Protein AF-A0A9P6M0E2-F1 (afdb_monomer_lite)

Se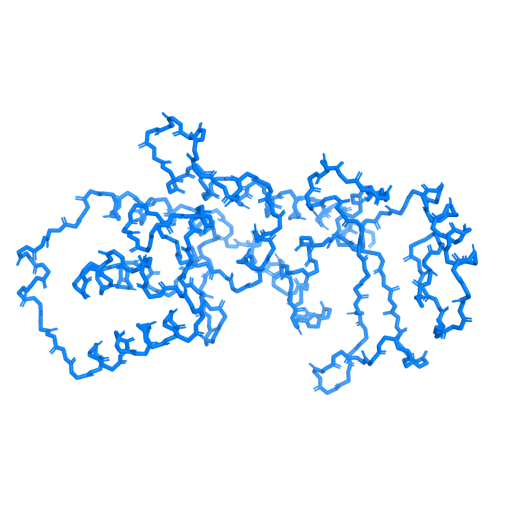condary structure (DSSP, 8-state):
---EETTEE-S-----HHHHHHHHHHHHHT-PBPTTT--B-B--SSS---GGGBEEEEE--EETTEEPPTT-TT--EEEEEHHHHHHHTT--HHHHHHHHHHHHHTHHHHHHHHHHHHHHHHH---HHHHHHS---HHHHHHHHHHHHHHHHTT-GGGB---HHHHHHHHHHHTTB-TTT--B--GGGEEEEESSTTS-B-TTTEEEEEHHHHHHHHT-GGGS--TT--SS-HHHHHHHHHHHHHHHHHHHHHHHTT-

Radius of gyration: 20.63 Å; chains: 1; bounding box: 53×38×56 Å

Sequence (258 aa):
MTVAAQGFCVGPAGYNARDALYLCNIAEKASPASFWSGTQLIITAAGNICPTRKFTTDRIVFRDGKALPYGAEEQILVASSEFENCFFLDRNIDQRIQYLNKLEEEWDDGVQWADEVMEELRDGFDFEREKKKAWTNEWEKQWKAFVANKEFNGKKGRICWRKYEWRFFKEICQGRSLVTGQVLHGNHGNIDRVFNNDGYALNNCIMIEQGLNFAKRDMSEFKTSIGFQGPCKLQFGVERLREAVKDLLDHSRSLRLW

Organism: Mortierella alpina (NCBI:txid64518)

pLDDT: mean 82.78, std 15.27, range [34.12, 97.69]

Foldseek 3Di:
DFADQQFWTAADDDDDPVRVVVSLVNNQVNQHAAPLQRHRAHRDPDDDDFQQRHKDKAWQDDDPLFGDPPHDRPTIIGIHGPLLCLLCDSGHPVRSVVVLVVLVVCQVVLQVLLVVLLVCLVPVDDPVVLVPPDCDPVLVVVLVVVLVVCVVVVNNVQAPDDSSNVVVNCVSCVCAWSQRNHRQPDPQWDWDFLAPPHGSGSLGITTHGSSLVSSSVVGPVRDDCPPPPDPGSNVVSSVVSNVSSVSSSVSSVVVVVD

Structure (mmCIF, N/CA/C/O backbone):
data_AF-A0A9P6M0E2-F1
#
_entry.id   AF-A0A9P6M0E2-F1
#
loop_
_atom_site.group_PDB
_atom_site.id
_atom_site.type_symbol
_atom_site.label_atom_id
_atom_site.label_alt_id
_atom_site.label_comp_id
_atom_site.label_asym_id
_atom_site.label_entity_id
_atom_site.label_seq_id
_atom_site.pdbx_PDB_ins_code
_atom_site.Cartn_x
_atom_site.Cartn_y
_atom_site.Cartn_z
_atom_site.occupancy
_atom_site.B_iso_or_equiv
_atom_site.auth_seq_id
_atom_site.auth_comp_id
_atom_site.auth_asym_id
_atom_site.auth_atom_id
_atom_site.pdbx_PDB_model_num
ATOM 1 N N . MET A 1 1 ? 26.542 5.233 -13.433 1.00 38.62 1 MET A N 1
ATOM 2 C CA . MET A 1 1 ? 25.140 5.170 -13.866 1.00 38.62 1 MET A CA 1
ATOM 3 C C . MET A 1 1 ? 25.041 4.011 -14.826 1.00 38.62 1 MET A C 1
ATOM 5 O O . MET A 1 1 ? 25.790 3.993 -15.792 1.00 38.62 1 MET A O 1
ATOM 9 N N . THR A 1 2 ? 24.232 3.017 -14.497 1.00 39.88 2 THR A N 1
ATOM 10 C CA . THR A 1 2 ? 23.976 1.883 -15.373 1.00 39.88 2 THR A CA 1
ATOM 11 C C . THR A 1 2 ? 23.014 2.351 -16.448 1.00 39.88 2 THR A C 1
ATOM 13 O O . THR A 1 2 ? 21.925 2.816 -16.116 1.00 39.88 2 THR A O 1
ATOM 16 N N . VAL A 1 3 ? 23.434 2.338 -17.709 1.00 41.44 3 VAL A N 1
ATOM 17 C CA . VAL A 1 3 ? 22.595 2.857 -18.789 1.00 41.44 3 VAL A CA 1
ATOM 18 C C . VAL A 1 3 ? 21.916 1.693 -19.471 1.00 41.44 3 VAL A C 1
ATOM 20 O O . VAL A 1 3 ? 22.568 0.805 -20.010 1.00 41.44 3 VAL A O 1
ATOM 23 N N . ALA A 1 4 ? 20.590 1.741 -19.447 1.00 48.22 4 ALA A N 1
ATOM 24 C CA . ALA A 1 4 ? 19.753 0.895 -20.266 1.00 48.22 4 ALA A CA 1
ATOM 25 C C . ALA A 1 4 ? 19.611 1.526 -21.656 1.00 48.22 4 ALA A C 1
ATOM 27 O O . ALA A 1 4 ? 19.028 2.599 -21.801 1.00 48.22 4 ALA A O 1
ATOM 28 N N . ALA A 1 5 ? 20.115 0.848 -22.679 1.00 42.47 5 ALA A N 1
ATOM 29 C CA . ALA A 1 5 ? 19.612 1.014 -24.035 1.00 42.47 5 ALA A CA 1
ATOM 30 C C . ALA A 1 5 ? 18.714 -0.199 -24.313 1.00 42.47 5 ALA A C 1
ATOM 32 O O . ALA A 1 5 ? 19.118 -1.327 -24.052 1.00 42.47 5 ALA A O 1
ATOM 33 N N . GLN A 1 6 ? 17.489 0.030 -24.797 1.00 48.06 6 GLN A N 1
ATOM 34 C CA . GLN A 1 6 ? 16.545 -1.035 -25.185 1.00 48.06 6 GLN A CA 1
ATOM 35 C C . GLN A 1 6 ? 16.092 -1.985 -24.050 1.00 48.06 6 GLN A C 1
ATOM 37 O O . GLN A 1 6 ? 15.801 -3.150 -24.292 1.00 48.06 6 GLN A O 1
ATOM 42 N N . GLY A 1 7 ? 16.000 -1.501 -22.806 1.00 45.22 7 GLY A N 1
ATOM 43 C CA . GLY A 1 7 ? 15.376 -2.260 -21.706 1.00 45.22 7 GLY A CA 1
ATOM 44 C C . GLY A 1 7 ? 16.286 -3.233 -20.945 1.00 45.22 7 GLY A C 1
ATOM 45 O O . GLY A 1 7 ? 15.847 -3.785 -19.938 1.00 45.22 7 GLY A O 1
ATOM 46 N N . PHE A 1 8 ? 17.555 -3.374 -21.339 1.00 49.47 8 PHE A N 1
ATOM 47 C CA . PHE A 1 8 ? 18.551 -4.174 -20.619 1.00 49.47 8 PHE A CA 1
ATOM 48 C C . PHE A 1 8 ? 19.724 -3.309 -20.171 1.00 49.47 8 PHE A C 1
ATOM 50 O O . PHE A 1 8 ? 20.189 -2.436 -20.906 1.00 49.47 8 PHE A O 1
ATOM 57 N N . CYS A 1 9 ? 20.218 -3.556 -18.961 1.00 50.44 9 CYS A N 1
ATOM 58 C CA . CYS A 1 9 ? 21.470 -2.975 -18.494 1.00 50.44 9 CYS A CA 1
ATOM 59 C C . CYS A 1 9 ? 22.582 -4.032 -18.516 1.00 50.44 9 CYS A C 1
ATOM 61 O O . CYS A 1 9 ? 22.355 -5.174 -18.108 1.00 50.44 9 CYS A O 1
ATOM 63 N N . VAL A 1 10 ? 23.802 -3.606 -18.851 1.00 37.31 10 VAL A N 1
ATOM 64 C CA . VAL A 1 10 ? 25.027 -4.363 -18.566 1.00 37.31 10 VAL A CA 1
ATOM 65 C C . VAL A 1 10 ? 26.127 -3.393 -18.100 1.00 37.31 10 VAL A C 1
ATOM 67 O O . VAL A 1 10 ? 26.470 -2.465 -18.829 1.00 37.31 10 VAL A O 1
ATOM 70 N N . GLY A 1 11 ? 26.689 -3.613 -16.903 1.00 38.84 11 GLY A N 1
ATOM 71 C CA . GLY A 1 11 ? 28.034 -3.146 -16.502 1.00 38.84 11 GLY A CA 1
ATOM 72 C C . GLY A 1 11 ? 28.186 -1.823 -15.703 1.00 38.84 11 GLY A C 1
ATOM 73 O O . GLY A 1 11 ? 27.352 -0.925 -15.812 1.00 38.84 11 GLY A O 1
ATOM 74 N N . PRO A 1 12 ? 29.253 -1.686 -14.873 1.00 42.41 12 PRO A N 1
ATOM 75 C CA . PRO A 1 12 ? 29.380 -0.685 -13.801 1.00 42.41 12 PRO A CA 1
ATOM 76 C C . PRO A 1 12 ? 29.747 0.750 -14.238 1.00 42.41 12 PRO A C 1
ATOM 78 O O . PRO A 1 12 ? 30.152 1.037 -15.359 1.00 42.41 12 PRO A O 1
ATOM 81 N N . ALA A 1 13 ? 29.594 1.677 -13.283 1.00 46.47 13 ALA A N 1
ATOM 82 C CA . ALA A 1 13 ? 29.631 3.131 -13.431 1.00 46.47 13 ALA A CA 1
ATOM 83 C C . ALA A 1 13 ? 31.042 3.739 -13.617 1.00 46.47 13 ALA A C 1
ATOM 85 O O . ALA A 1 13 ? 31.737 3.978 -12.634 1.00 46.47 13 ALA A O 1
ATOM 86 N N . GLY A 1 14 ? 31.400 4.098 -14.855 1.00 52.66 14 GLY A N 1
ATOM 87 C CA . GLY A 1 14 ? 32.582 4.927 -15.167 1.00 52.66 14 GLY A CA 1
ATOM 88 C C . GLY A 1 14 ? 32.301 6.185 -16.005 1.00 52.66 14 GLY A C 1
ATOM 89 O O . GLY A 1 14 ? 33.229 6.893 -16.379 1.00 52.66 14 GLY A O 1
ATOM 90 N N . TYR A 1 15 ? 31.038 6.467 -16.333 1.00 57.28 15 TYR A N 1
ATOM 91 C CA . TYR A 1 15 ? 30.678 7.527 -17.279 1.00 57.28 15 TYR A CA 1
ATOM 92 C C . TYR A 1 15 ? 30.806 8.932 -16.680 1.00 57.28 15 TYR A C 1
ATOM 94 O O . TYR A 1 15 ? 30.301 9.203 -15.587 1.00 57.28 15 TYR A O 1
ATOM 102 N N . ASN A 1 16 ? 31.431 9.845 -17.428 1.00 62.22 16 ASN A N 1
ATOM 103 C CA . ASN A 1 16 ? 31.408 11.274 -17.113 1.00 62.22 16 ASN A CA 1
ATOM 104 C C . ASN A 1 16 ? 30.011 11.874 -17.412 1.00 62.22 16 ASN A C 1
ATOM 106 O O . ASN A 1 16 ? 29.156 11.236 -18.027 1.00 62.22 16 ASN A O 1
ATOM 110 N N . ALA A 1 17 ? 29.763 13.117 -16.982 1.00 57.50 17 ALA A N 1
ATOM 111 C CA . ALA A 1 17 ? 28.450 13.764 -17.115 1.00 57.50 17 ALA A CA 1
ATOM 112 C C . ALA A 1 17 ? 27.939 13.862 -18.568 1.00 57.50 17 ALA A C 1
ATOM 114 O O . ALA A 1 17 ? 26.732 13.791 -18.803 1.00 57.50 17 ALA A O 1
ATOM 115 N N . ARG A 1 18 ? 28.843 13.997 -19.547 1.00 66.38 18 ARG A N 1
ATOM 116 C CA . ARG A 1 18 ? 28.490 14.056 -20.971 1.00 66.38 18 ARG A CA 1
ATOM 117 C C . ARG A 1 18 ? 28.037 12.693 -21.484 1.00 66.38 18 ARG A C 1
ATOM 119 O O . ARG A 1 18 ? 27.023 12.620 -22.173 1.00 66.38 18 ARG A O 1
ATOM 126 N N . ASP A 1 19 ? 28.756 11.638 -21.121 1.00 61.47 19 ASP A N 1
ATOM 127 C CA . ASP A 1 19 ? 28.411 10.268 -21.501 1.00 61.47 19 ASP A CA 1
ATOM 128 C C . ASP A 1 19 ? 27.084 9.849 -20.868 1.00 61.47 19 ASP A C 1
ATOM 130 O O . ASP A 1 19 ? 26.237 9.285 -21.551 1.00 61.47 19 ASP A O 1
ATOM 134 N N . ALA A 1 20 ? 26.850 10.217 -19.604 1.00 58.97 20 ALA A N 1
ATOM 135 C CA . ALA A 1 20 ? 25.564 10.012 -18.943 1.00 58.97 20 ALA A CA 1
ATOM 136 C C . ALA A 1 20 ? 24.411 10.707 -19.691 1.00 58.97 20 ALA A C 1
ATOM 138 O O . ALA A 1 20 ? 23.388 10.081 -19.948 1.00 58.97 20 ALA A O 1
ATOM 139 N N . LEU A 1 21 ? 24.585 11.969 -20.100 1.00 61.41 21 LEU A N 1
ATOM 140 C CA . LEU A 1 21 ? 23.571 12.706 -20.861 1.00 61.41 21 LEU A CA 1
ATOM 141 C C . LEU A 1 21 ? 23.313 12.089 -22.246 1.00 61.41 21 LEU A C 1
ATOM 143 O O . LEU A 1 21 ? 22.166 11.959 -22.667 1.00 61.41 21 LEU A O 1
ATOM 147 N N . TYR A 1 22 ? 24.369 11.690 -22.959 1.00 66.12 22 TYR A N 1
ATOM 148 C CA . TYR A 1 22 ? 24.257 11.021 -24.259 1.00 66.12 22 TYR A CA 1
ATOM 149 C C . TYR A 1 22 ? 23.493 9.698 -24.154 1.00 66.12 22 TYR A C 1
ATOM 151 O O . TYR A 1 22 ? 22.622 9.395 -24.967 1.00 66.12 22 TYR A O 1
ATOM 159 N N . LEU A 1 23 ? 23.793 8.936 -23.114 1.00 62.28 23 LEU A N 1
ATOM 160 C CA . LEU A 1 23 ? 23.159 7.670 -22.816 1.00 62.28 23 LEU A CA 1
ATOM 161 C C . LEU A 1 23 ? 21.691 7.832 -22.387 1.00 62.28 23 LEU A C 1
ATOM 163 O O . LEU A 1 23 ? 20.850 7.067 -22.854 1.00 62.28 23 LEU A O 1
ATOM 167 N N . CYS A 1 24 ? 21.355 8.868 -21.608 1.00 58.31 24 CYS A N 1
ATOM 168 C CA . CYS A 1 24 ? 19.963 9.258 -21.359 1.00 58.31 24 CYS A CA 1
ATOM 169 C C . CYS A 1 24 ? 19.228 9.577 -22.668 1.00 58.31 24 CYS A C 1
ATOM 171 O O . CYS A 1 24 ? 18.132 9.072 -22.874 1.00 58.31 24 CYS A O 1
ATOM 173 N N . ASN A 1 25 ? 19.850 10.319 -23.593 1.00 64.12 25 ASN A N 1
ATOM 174 C CA . ASN A 1 25 ? 19.250 10.608 -24.902 1.00 64.12 25 ASN A CA 1
ATOM 175 C C . ASN A 1 25 ? 19.027 9.340 -25.750 1.00 64.12 25 ASN A C 1
ATOM 177 O O . ASN A 1 25 ? 18.064 9.273 -26.512 1.00 64.12 25 ASN A O 1
ATOM 181 N N . ILE A 1 26 ? 19.914 8.339 -25.666 1.00 67.19 26 ILE A N 1
ATOM 182 C CA . ILE A 1 26 ? 19.709 7.039 -26.330 1.00 67.19 26 ILE A CA 1
ATOM 183 C C . ILE A 1 26 ? 18.549 6.293 -25.677 1.00 67.19 26 ILE A C 1
ATOM 185 O O . ILE A 1 26 ? 17.682 5.790 -26.389 1.00 67.19 26 ILE A O 1
ATOM 189 N N . ALA A 1 27 ? 18.520 6.234 -24.345 1.00 61.44 27 ALA A N 1
ATOM 190 C CA . ALA A 1 27 ? 17.452 5.582 -23.601 1.00 61.44 27 ALA A CA 1
ATOM 191 C C . ALA A 1 27 ? 16.090 6.219 -23.922 1.00 61.44 27 ALA A C 1
ATOM 193 O O . ALA A 1 27 ? 15.147 5.495 -24.228 1.00 61.44 27 ALA A O 1
ATOM 194 N N . GLU A 1 28 ? 16.005 7.556 -23.942 1.00 61.41 28 GLU A N 1
ATOM 195 C CA . GLU A 1 28 ? 14.797 8.317 -24.301 1.00 61.41 28 GLU A CA 1
ATOM 196 C C . GLU A 1 28 ? 14.277 7.935 -25.689 1.00 61.41 28 GLU A C 1
ATOM 198 O O . GLU A 1 28 ? 13.079 7.734 -25.876 1.00 61.41 28 GLU A O 1
ATOM 203 N N . LYS A 1 29 ? 15.178 7.761 -26.659 1.00 67.06 29 LYS A N 1
ATOM 204 C CA . LYS A 1 29 ? 14.823 7.316 -28.014 1.00 67.06 29 LYS A CA 1
ATOM 205 C C . LYS A 1 29 ? 14.471 5.830 -28.088 1.00 67.06 29 LYS A C 1
ATOM 207 O O . LYS A 1 29 ? 13.750 5.429 -28.997 1.00 67.06 29 LYS A O 1
ATOM 212 N N . ALA A 1 30 ? 14.975 5.015 -27.163 1.00 66.06 30 ALA A N 1
ATOM 213 C CA . ALA A 1 30 ? 14.799 3.566 -27.166 1.00 66.06 30 ALA A CA 1
ATOM 214 C C . ALA A 1 30 ? 13.401 3.111 -26.722 1.00 66.06 30 ALA A C 1
ATOM 216 O O . ALA A 1 30 ? 13.130 1.918 -26.807 1.00 66.06 30 ALA A O 1
ATOM 217 N N . SER A 1 31 ? 12.534 4.030 -26.269 1.00 73.25 31 SER A N 1
ATOM 218 C CA . SER A 1 31 ? 11.155 3.742 -25.850 1.00 73.25 31 SER A CA 1
ATOM 219 C C . SER A 1 31 ? 11.068 2.482 -24.968 1.00 73.25 31 SER A C 1
ATOM 221 O O . SER A 1 31 ? 10.408 1.514 -25.338 1.00 73.25 31 SER A O 1
ATOM 223 N N . PRO A 1 32 ? 11.696 2.453 -23.778 1.00 77.00 32 PRO A N 1
ATOM 224 C CA . PRO A 1 32 ? 11.684 1.259 -22.936 1.00 77.00 32 PRO A CA 1
ATOM 225 C C . PRO A 1 32 ? 10.284 0.951 -22.398 1.00 77.00 32 PRO A C 1
ATOM 227 O O . PRO A 1 32 ? 9.569 1.856 -21.983 1.00 77.00 32 PRO A O 1
ATOM 230 N N . ALA A 1 33 ? 9.919 -0.324 -22.339 1.00 82.31 33 ALA A N 1
ATOM 231 C CA . ALA A 1 33 ? 8.719 -0.792 -21.654 1.00 82.31 33 ALA A CA 1
ATOM 232 C C . ALA A 1 33 ? 9.061 -1.287 -20.241 1.00 82.31 33 ALA A C 1
ATOM 234 O O . ALA A 1 33 ? 10.182 -1.738 -19.993 1.00 82.31 33 ALA A O 1
ATOM 235 N N . SER A 1 34 ? 8.107 -1.207 -19.314 1.00 85.44 34 SER A N 1
ATOM 236 C CA . SER A 1 34 ? 8.248 -1.854 -18.014 1.00 85.44 34 SER A CA 1
ATOM 237 C C . SER A 1 34 ? 8.324 -3.362 -18.200 1.00 85.44 34 SER A C 1
ATOM 239 O O . SER A 1 34 ? 7.497 -3.944 -18.894 1.00 85.44 34 SER A O 1
ATOM 241 N N . PHE A 1 35 ? 9.271 -4.006 -17.530 1.00 83.69 35 PHE A N 1
ATOM 242 C CA . PHE A 1 35 ? 9.383 -5.457 -17.501 1.00 83.69 35 PHE A CA 1
ATOM 243 C C . PHE A 1 35 ? 8.126 -6.143 -16.944 1.00 83.69 35 PHE A C 1
ATOM 245 O O . PHE A 1 35 ? 7.776 -7.228 -17.395 1.00 83.69 35 PHE A O 1
ATOM 252 N N . TRP A 1 36 ? 7.437 -5.520 -15.981 1.00 84.88 36 TRP A N 1
ATOM 253 C CA . TRP A 1 36 ? 6.324 -6.152 -15.261 1.00 84.88 36 TRP A CA 1
ATOM 254 C C . TRP A 1 36 ? 4.966 -5.986 -15.940 1.00 84.88 36 TRP A C 1
ATOM 256 O O . TRP A 1 36 ? 4.099 -6.843 -15.779 1.00 84.88 36 TRP A O 1
ATOM 266 N N . SER A 1 37 ? 4.777 -4.901 -16.689 1.00 85.38 37 SER A N 1
ATOM 267 C CA . SER A 1 37 ? 3.506 -4.590 -17.356 1.00 85.38 37 SER A CA 1
ATOM 268 C C . SER A 1 37 ? 3.623 -4.441 -18.870 1.00 85.38 37 SER A C 1
ATOM 270 O O . SER A 1 37 ? 2.619 -4.380 -19.566 1.00 85.38 37 SER A O 1
ATOM 272 N N . GLY A 1 38 ? 4.826 -4.320 -19.428 1.00 80.38 38 GLY A N 1
ATOM 273 C CA . GLY A 1 38 ? 4.999 -3.990 -20.844 1.00 80.38 38 GLY A CA 1
ATOM 274 C C . GLY A 1 38 ? 4.565 -2.557 -21.170 1.00 80.38 38 GLY A C 1
ATOM 275 O O . GLY A 1 38 ? 4.634 -2.137 -22.323 1.00 80.38 38 GLY A O 1
ATOM 276 N N . THR A 1 39 ? 4.151 -1.779 -20.163 1.00 83.19 39 THR A N 1
ATOM 277 C CA . THR A 1 39 ? 3.734 -0.390 -20.329 1.00 83.19 39 THR A CA 1
ATOM 278 C C . THR A 1 39 ? 4.916 0.438 -20.796 1.00 83.19 39 THR A C 1
ATOM 280 O O . THR A 1 39 ? 5.981 0.414 -20.177 1.00 83.19 39 THR A O 1
ATOM 283 N N . GLN A 1 40 ? 4.716 1.215 -21.858 1.00 83.19 40 GLN A N 1
ATOM 284 C CA . GLN A 1 40 ? 5.704 2.168 -22.343 1.00 83.19 40 GLN A CA 1
ATOM 285 C C . GLN A 1 40 ? 6.106 3.137 -21.219 1.00 83.19 40 GLN A C 1
ATOM 287 O O . GLN A 1 40 ? 5.287 3.922 -20.732 1.00 83.19 40 GLN A O 1
ATOM 292 N N . LEU A 1 41 ? 7.373 3.089 -20.809 1.00 79.50 41 LEU A N 1
ATOM 293 C CA . LEU A 1 41 ? 7.931 3.989 -19.808 1.00 79.50 41 LEU A CA 1
ATOM 294 C C . LEU A 1 41 ? 8.260 5.324 -20.454 1.00 79.50 41 LEU A C 1
ATOM 296 O O . LEU A 1 41 ? 8.701 5.402 -21.605 1.00 79.50 41 LEU A O 1
ATOM 300 N N . ILE A 1 42 ? 8.066 6.377 -19.672 1.00 73.50 42 ILE A N 1
ATOM 301 C CA . ILE A 1 42 ? 8.363 7.738 -20.075 1.00 73.50 42 ILE A CA 1
ATOM 302 C C . ILE A 1 42 ? 9.671 8.139 -19.391 1.00 73.50 42 ILE A C 1
ATOM 304 O O . ILE A 1 42 ? 9.754 8.231 -18.162 1.00 73.50 42 ILE A O 1
ATOM 308 N N . ILE A 1 43 ? 10.706 8.371 -20.198 1.00 67.06 43 ILE A N 1
ATOM 309 C CA . ILE A 1 43 ? 11.968 8.941 -19.733 1.00 67.06 43 ILE A CA 1
ATOM 310 C C . ILE A 1 43 ? 11.874 10.451 -19.925 1.00 67.06 43 ILE A C 1
ATOM 312 O O . ILE A 1 43 ? 11.663 10.926 -21.036 1.00 67.06 43 ILE A O 1
ATOM 316 N N . THR A 1 44 ? 12.001 11.212 -18.842 1.00 57.25 44 THR A N 1
ATOM 317 C CA . THR A 1 44 ? 12.069 12.675 -18.925 1.00 57.25 44 THR A CA 1
ATOM 318 C C . THR A 1 44 ? 13.069 13.243 -17.945 1.00 57.25 44 THR A C 1
ATOM 320 O O . THR A 1 44 ? 13.134 12.803 -16.795 1.00 57.25 44 THR A O 1
ATOM 323 N N . ALA A 1 45 ? 13.752 14.300 -18.379 1.00 50.41 45 ALA A N 1
ATOM 324 C CA . ALA A 1 45 ? 14.718 15.045 -17.585 1.00 50.41 45 ALA A CA 1
ATOM 325 C C . ALA A 1 45 ? 14.117 15.817 -16.386 1.00 50.41 45 ALA A C 1
ATOM 327 O O . ALA A 1 45 ? 14.834 16.022 -15.411 1.00 50.41 45 ALA A O 1
ATOM 328 N N . ALA A 1 46 ? 12.838 16.226 -16.397 1.00 38.94 46 ALA A N 1
ATOM 329 C CA . ALA A 1 46 ? 12.138 16.795 -15.233 1.00 38.94 46 ALA A CA 1
ATOM 330 C C . ALA A 1 46 ? 10.643 17.064 -15.512 1.00 38.94 46 ALA A C 1
ATOM 332 O O . ALA A 1 46 ? 10.306 17.596 -16.563 1.00 38.94 46 ALA A O 1
ATOM 333 N N . GLY A 1 47 ? 9.788 16.837 -14.503 1.00 49.91 47 GLY A N 1
ATOM 334 C CA . GLY A 1 47 ? 8.538 17.588 -14.292 1.00 49.91 47 GLY A CA 1
ATOM 335 C C . GLY A 1 47 ? 7.237 17.015 -14.881 1.00 49.91 47 GLY A C 1
ATOM 336 O O . GLY A 1 47 ? 7.057 16.964 -16.087 1.00 49.91 47 GLY A O 1
ATOM 337 N N . ASN A 1 48 ? 6.280 16.713 -13.990 1.00 48.78 48 ASN A N 1
ATOM 338 C CA . ASN A 1 48 ? 4.844 16.476 -14.246 1.00 48.78 48 ASN A CA 1
ATOM 339 C C . ASN A 1 48 ? 4.413 15.215 -15.020 1.00 48.78 48 ASN A C 1
ATOM 341 O O . ASN A 1 48 ? 3.420 15.251 -15.742 1.00 48.78 48 ASN A O 1
ATOM 345 N N . ILE A 1 49 ? 5.070 14.073 -14.811 1.00 56.34 49 ILE A N 1
ATOM 346 C CA . ILE A 1 49 ? 4.574 12.783 -15.323 1.00 56.34 49 ILE A CA 1
ATOM 347 C C . ILE A 1 49 ? 4.124 11.873 -14.178 1.00 56.34 49 ILE A C 1
ATOM 349 O O . ILE A 1 49 ? 4.711 11.872 -13.095 1.00 56.34 49 ILE A O 1
ATOM 353 N N . CYS A 1 50 ? 3.053 11.117 -14.438 1.00 65.38 50 CYS A N 1
ATOM 354 C CA . CYS A 1 50 ? 2.495 10.101 -13.550 1.00 65.38 50 CYS A CA 1
ATOM 355 C C . CYS A 1 50 ? 3.593 9.109 -13.105 1.00 65.38 50 CYS A C 1
ATOM 357 O O . CYS A 1 50 ? 4.261 8.533 -13.968 1.00 65.38 50 CYS A O 1
ATOM 359 N N . PRO A 1 51 ? 3.815 8.875 -11.797 1.00 66.31 51 PRO A N 1
ATOM 360 C CA . PRO A 1 51 ? 4.943 8.053 -11.345 1.00 66.31 51 PRO A CA 1
ATOM 361 C C . PRO A 1 51 ? 4.853 6.582 -11.729 1.00 66.31 51 PRO A C 1
ATOM 363 O O . PRO A 1 51 ? 5.889 5.929 -11.819 1.00 66.31 51 PRO A O 1
ATOM 366 N N . THR A 1 52 ? 3.652 6.077 -12.028 1.00 66.62 52 THR A N 1
ATOM 367 C CA . THR A 1 52 ? 3.465 4.739 -12.615 1.00 66.62 52 THR A CA 1
ATOM 368 C C . THR A 1 52 ? 4.119 4.606 -13.990 1.00 66.62 52 THR A C 1
ATOM 370 O O . THR A 1 52 ? 4.311 3.501 -14.476 1.00 66.62 52 THR A O 1
ATOM 373 N N . ARG A 1 53 ? 4.517 5.720 -14.615 1.00 69.19 53 ARG A N 1
ATOM 374 C CA . ARG A 1 53 ? 5.215 5.758 -15.907 1.00 69.19 53 ARG A CA 1
ATOM 375 C C . ARG A 1 53 ? 6.655 6.255 -15.806 1.00 69.19 53 ARG A C 1
ATOM 377 O O . ARG A 1 53 ? 7.324 6.372 -16.832 1.00 69.19 53 ARG A O 1
ATOM 384 N N . LYS A 1 54 ? 7.144 6.557 -14.595 1.00 76.06 54 LYS A N 1
ATOM 385 C CA . LYS A 1 54 ? 8.522 7.010 -14.371 1.00 76.06 54 LYS A CA 1
ATOM 386 C C . LYS A 1 54 ? 9.487 5.843 -14.562 1.00 76.06 54 LYS A C 1
ATOM 388 O O . LYS A 1 54 ? 9.322 4.802 -13.935 1.00 76.06 54 LYS A O 1
ATOM 393 N N . PHE A 1 55 ? 10.512 6.054 -15.381 1.00 76.19 55 PHE A N 1
ATOM 394 C CA . PHE A 1 55 ? 11.556 5.068 -15.644 1.00 76.19 55 PHE A CA 1
ATOM 395 C C . PHE A 1 55 ? 12.473 4.835 -14.428 1.00 76.19 55 PHE A C 1
ATOM 397 O O . PHE A 1 55 ? 13.049 5.784 -13.887 1.00 76.19 55 PHE A O 1
ATOM 404 N N . THR A 1 56 ? 12.640 3.570 -14.035 1.00 79.38 56 THR A N 1
ATOM 405 C CA . THR A 1 56 ? 13.603 3.104 -13.025 1.00 79.38 56 THR A CA 1
ATOM 406 C C . THR A 1 56 ? 14.232 1.773 -13.449 1.00 79.38 56 THR A C 1
ATOM 408 O O . THR A 1 56 ? 13.825 1.169 -14.446 1.00 79.38 56 THR A O 1
ATOM 411 N N . THR A 1 57 ? 15.236 1.305 -12.704 1.00 79.75 57 THR A N 1
ATOM 412 C CA . THR A 1 57 ? 15.834 -0.022 -12.906 1.00 79.75 57 THR A CA 1
ATOM 413 C C . THR A 1 57 ? 15.602 -0.927 -11.707 1.00 79.75 57 THR A C 1
ATOM 415 O O . THR A 1 57 ? 15.749 -0.540 -10.543 1.00 79.75 57 THR A O 1
ATOM 418 N N . ASP A 1 58 ? 15.262 -2.169 -12.012 1.00 81.06 58 ASP A N 1
ATOM 419 C CA . ASP A 1 58 ? 14.915 -3.193 -11.042 1.00 81.06 58 ASP A CA 1
ATOM 420 C C . ASP A 1 58 ? 15.887 -4.370 -11.136 1.00 81.06 58 ASP A C 1
ATOM 422 O O . ASP A 1 58 ? 16.470 -4.640 -12.190 1.00 81.06 58 ASP A O 1
ATOM 426 N N . ARG A 1 59 ? 16.095 -5.046 -10.010 1.00 82.69 59 ARG A N 1
ATOM 427 C CA . ARG A 1 59 ? 17.040 -6.153 -9.867 1.00 82.69 59 ARG A CA 1
ATOM 428 C C . ARG A 1 59 ? 16.267 -7.457 -9.894 1.00 82.69 59 ARG A C 1
ATOM 430 O O . ARG A 1 59 ? 15.447 -7.683 -9.013 1.00 82.69 59 ARG A O 1
ATOM 437 N N . ILE A 1 60 ? 16.573 -8.329 -10.853 1.00 78.94 60 ILE A N 1
ATOM 438 C CA . ILE A 1 60 ? 15.871 -9.618 -10.977 1.00 78.94 60 ILE A CA 1
ATOM 439 C C . ILE A 1 60 ? 16.667 -10.812 -10.443 1.00 78.94 60 ILE A C 1
ATOM 441 O O . ILE A 1 60 ? 16.090 -11.865 -10.200 1.00 78.94 60 ILE A O 1
ATOM 445 N N . VAL A 1 61 ? 17.975 -10.656 -10.218 1.00 79.38 61 VAL A N 1
ATOM 446 C CA . VAL A 1 61 ? 18.839 -11.729 -9.703 1.00 79.38 61 VAL A CA 1
ATOM 447 C C . VAL A 1 61 ? 19.005 -11.627 -8.188 1.00 79.38 61 VAL A C 1
ATOM 449 O O . VAL A 1 61 ? 19.349 -10.571 -7.652 1.00 79.38 61 VAL A O 1
ATOM 452 N N . PHE A 1 62 ? 18.764 -12.745 -7.501 1.00 86.56 62 PHE A N 1
ATOM 453 C CA . PHE A 1 62 ? 18.824 -12.868 -6.046 1.00 86.56 62 PHE A CA 1
ATOM 454 C C . PHE A 1 62 ? 19.685 -14.074 -5.652 1.00 86.56 62 PHE A C 1
ATOM 456 O O . PHE A 1 62 ? 19.633 -15.116 -6.300 1.00 86.56 62 PHE A O 1
ATOM 463 N N . ARG A 1 63 ? 20.443 -13.949 -4.559 1.00 85.38 63 ARG A N 1
ATOM 464 C CA . ARG A 1 63 ? 21.215 -15.029 -3.925 1.00 85.38 63 ARG A CA 1
ATOM 465 C C . ARG A 1 63 ? 20.872 -15.066 -2.441 1.00 85.38 63 ARG A C 1
ATOM 467 O O . ARG A 1 63 ? 20.859 -14.020 -1.793 1.00 85.38 63 ARG A O 1
ATOM 474 N N . ASP A 1 64 ? 20.522 -16.243 -1.929 1.00 87.25 64 ASP A N 1
ATOM 475 C CA . ASP A 1 64 ? 20.081 -16.441 -0.539 1.00 87.25 64 ASP A CA 1
ATOM 476 C C . ASP A 1 64 ? 18.962 -15.468 -0.115 1.00 87.25 64 ASP A C 1
ATOM 478 O O . ASP A 1 64 ? 18.973 -14.883 0.970 1.00 87.25 64 ASP A O 1
ATOM 482 N N . GLY A 1 65 ? 18.007 -15.234 -1.024 1.00 82.00 65 GLY A N 1
ATOM 483 C CA . GLY A 1 65 ? 16.874 -14.331 -0.804 1.00 82.00 65 GLY A CA 1
ATOM 484 C C . GLY A 1 65 ? 17.208 -12.835 -0.854 1.00 82.00 65 GLY A C 1
ATOM 485 O O . GLY A 1 65 ? 16.343 -12.020 -0.551 1.00 82.00 65 GLY A O 1
ATOM 486 N N . LYS A 1 66 ? 18.427 -12.443 -1.244 1.00 84.62 66 LYS A N 1
ATOM 487 C CA . LYS A 1 66 ? 18.847 -11.035 -1.339 1.00 84.62 66 LYS A CA 1
ATOM 488 C C . LYS A 1 66 ? 19.231 -10.668 -2.765 1.00 84.62 66 LYS A C 1
ATOM 490 O O . LYS A 1 66 ? 19.989 -11.391 -3.406 1.00 84.62 66 LYS A O 1
ATOM 495 N N . ALA A 1 67 ? 18.742 -9.527 -3.246 1.00 82.06 67 ALA A N 1
ATOM 496 C CA . ALA A 1 67 ? 19.135 -8.997 -4.549 1.00 82.06 67 ALA A CA 1
ATOM 497 C C . ALA A 1 67 ? 20.648 -8.737 -4.578 1.00 82.06 67 ALA A C 1
ATOM 499 O O . ALA A 1 67 ? 21.185 -8.165 -3.619 1.00 82.06 67 ALA A O 1
ATOM 500 N N . LEU A 1 68 ? 21.331 -9.106 -5.667 1.00 78.19 68 LEU A N 1
ATOM 501 C CA . LEU A 1 68 ? 22.756 -8.795 -5.795 1.00 78.19 68 LEU A CA 1
ATOM 502 C C . LEU A 1 68 ? 22.964 -7.264 -5.922 1.00 78.19 68 LEU A C 1
ATOM 504 O O . LEU A 1 68 ? 22.024 -6.494 -6.176 1.00 78.19 68 LEU A O 1
ATOM 508 N N . PRO A 1 69 ? 24.187 -6.762 -5.682 1.00 79.31 69 PRO A N 1
ATOM 509 C CA . PRO A 1 69 ? 24.510 -5.359 -5.924 1.00 79.31 69 PRO A CA 1
ATOM 510 C C . PRO A 1 69 ? 24.331 -4.972 -7.401 1.00 79.31 69 PRO A C 1
ATOM 512 O O . PRO A 1 69 ? 24.628 -5.762 -8.289 1.00 79.31 69 PRO A O 1
ATOM 515 N N . TYR A 1 70 ? 23.953 -3.715 -7.668 1.00 70.81 70 TYR A N 1
ATOM 516 C CA . TYR A 1 70 ? 23.751 -3.141 -9.016 1.00 70.81 70 TYR A CA 1
ATOM 517 C C . TYR A 1 70 ? 24.958 -3.240 -9.979 1.00 70.81 70 TYR A C 1
ATOM 519 O O . TYR A 1 70 ? 24.822 -2.904 -11.151 1.00 70.81 70 TYR A O 1
ATOM 527 N N . GLY A 1 71 ? 26.131 -3.655 -9.496 1.00 65.38 71 GLY A N 1
ATOM 528 C CA . GLY A 1 71 ? 27.345 -3.844 -10.293 1.00 65.38 71 GLY A CA 1
ATOM 529 C C . GLY A 1 71 ? 27.931 -5.255 -10.231 1.00 65.38 71 GLY A C 1
ATOM 530 O O . GLY A 1 71 ? 29.058 -5.435 -10.676 1.00 65.38 71 GLY A O 1
ATOM 531 N N . ALA A 1 72 ? 27.226 -6.230 -9.647 1.00 69.56 72 ALA A N 1
ATOM 532 C CA . ALA A 1 72 ? 27.675 -7.619 -9.687 1.00 69.56 72 ALA A CA 1
ATOM 533 C C . ALA A 1 72 ? 27.579 -8.164 -11.120 1.00 69.56 72 ALA A C 1
ATOM 535 O O . ALA A 1 72 ? 26.611 -7.875 -11.817 1.00 69.56 72 ALA A O 1
ATOM 536 N N . GLU A 1 73 ? 28.559 -8.963 -11.547 1.00 68.19 73 GLU A N 1
ATOM 537 C CA . GLU A 1 73 ? 28.630 -9.490 -12.922 1.00 68.19 73 GLU A CA 1
ATOM 538 C C . GLU A 1 73 ? 27.412 -10.346 -13.291 1.00 68.19 73 GLU A C 1
ATOM 540 O O . GLU A 1 73 ? 26.918 -10.284 -14.411 1.00 68.19 73 GLU A O 1
ATOM 545 N N . GLU A 1 74 ? 26.883 -11.092 -12.322 1.00 73.31 74 GLU A N 1
ATOM 546 C CA . GLU A 1 74 ? 25.685 -11.920 -12.485 1.00 73.31 74 GLU A CA 1
ATOM 547 C C . GLU A 1 74 ? 24.375 -11.120 -12.359 1.00 73.31 74 GLU A C 1
ATOM 549 O O . GLU A 1 74 ? 23.297 -11.675 -12.558 1.00 73.31 74 GLU A O 1
ATOM 554 N N . GLN A 1 75 ? 24.418 -9.833 -11.991 1.00 76.38 75 GLN A N 1
ATOM 555 C CA . GLN A 1 75 ? 23.202 -9.047 -11.796 1.00 76.38 75 GLN A CA 1
ATOM 556 C C . GLN A 1 75 ? 22.618 -8.609 -13.138 1.00 76.38 75 GLN A C 1
ATOM 558 O O . GLN A 1 75 ? 23.160 -7.749 -13.829 1.00 76.38 75 GLN A O 1
ATOM 563 N N . ILE A 1 76 ? 21.420 -9.104 -13.434 1.00 74.44 76 ILE A N 1
ATOM 564 C CA . ILE A 1 76 ? 20.597 -8.593 -14.530 1.00 74.44 76 ILE A CA 1
ATOM 565 C C . ILE A 1 76 ? 19.719 -7.459 -13.993 1.00 74.44 76 ILE A C 1
ATOM 567 O O . ILE A 1 76 ? 19.027 -7.633 -12.981 1.00 74.44 76 ILE A O 1
ATOM 571 N N . LEU A 1 77 ? 19.746 -6.297 -14.651 1.00 76.81 77 LEU A N 1
ATOM 572 C CA . LEU A 1 77 ? 18.786 -5.224 -14.395 1.00 76.81 77 LEU A CA 1
ATOM 573 C C . LEU A 1 77 ? 17.812 -5.096 -15.556 1.00 76.81 77 LEU A C 1
ATOM 575 O O . LEU A 1 77 ? 18.215 -5.131 -16.722 1.00 76.81 77 LEU A O 1
ATOM 579 N N . VAL A 1 78 ? 16.554 -4.861 -15.208 1.00 77.44 78 VAL A N 1
ATOM 580 C CA . VAL A 1 78 ? 15.465 -4.646 -16.160 1.00 77.44 78 VAL A CA 1
ATOM 581 C C . VAL A 1 78 ? 14.868 -3.259 -15.968 1.00 77.44 78 VAL A C 1
ATOM 583 O O . VAL A 1 78 ? 14.881 -2.706 -14.863 1.00 77.44 78 VAL A O 1
ATOM 586 N N . ALA A 1 79 ? 14.355 -2.683 -17.051 1.00 81.31 79 ALA A N 1
ATOM 587 C CA . ALA A 1 79 ? 13.549 -1.474 -16.973 1.00 81.31 79 ALA A CA 1
ATOM 588 C C . ALA A 1 79 ? 12.240 -1.759 -16.221 1.00 81.31 79 ALA A C 1
ATOM 590 O O . ALA A 1 79 ? 11.586 -2.768 -16.462 1.00 81.31 79 ALA A O 1
ATOM 591 N N . SER A 1 80 ? 11.845 -0.874 -15.315 1.00 84.62 80 SER A N 1
ATOM 592 C CA . SER A 1 80 ? 10.609 -1.000 -14.538 1.00 84.62 80 SER A CA 1
ATOM 593 C C . SER A 1 80 ? 10.018 0.384 -14.296 1.00 84.62 80 SER A C 1
ATOM 595 O O . SER A 1 80 ? 10.735 1.388 -14.396 1.00 84.62 80 SER A O 1
ATOM 597 N N . SER A 1 81 ? 8.724 0.466 -13.989 1.00 87.12 81 SER A N 1
ATOM 598 C CA . SER A 1 81 ? 8.187 1.711 -13.446 1.00 87.12 81 SER A CA 1
ATOM 599 C C . SER A 1 81 ? 8.595 1.876 -11.982 1.00 87.12 81 SER A C 1
ATOM 601 O O . SER A 1 81 ? 8.747 0.906 -11.237 1.00 87.12 81 SER A O 1
ATOM 603 N N . GLU A 1 82 ? 8.752 3.122 -11.536 1.00 86.00 82 GLU A N 1
ATOM 604 C CA . GLU A 1 82 ? 9.024 3.413 -10.122 1.00 86.00 82 GLU A CA 1
ATOM 605 C C . GLU A 1 82 ? 7.931 2.846 -9.203 1.00 86.00 82 GLU A C 1
ATOM 607 O O . GLU A 1 82 ? 8.229 2.350 -8.114 1.00 86.00 82 GLU A O 1
ATOM 612 N N . PHE A 1 83 ? 6.674 2.881 -9.660 1.00 90.12 83 PHE A N 1
ATOM 613 C CA . PHE A 1 83 ? 5.544 2.307 -8.936 1.00 90.12 83 PHE A CA 1
ATOM 614 C C . PHE A 1 83 ? 5.717 0.803 -8.724 1.00 90.12 83 PHE A C 1
ATOM 616 O O . PHE A 1 83 ? 5.659 0.359 -7.584 1.00 90.12 83 PHE A O 1
ATOM 623 N N . GLU A 1 84 ? 5.967 0.028 -9.782 1.00 90.19 84 GLU A N 1
ATOM 624 C CA . GLU A 1 84 ? 6.103 -1.435 -9.697 1.00 90.19 84 GLU A CA 1
ATOM 625 C C . GLU A 1 84 ? 7.314 -1.839 -8.857 1.00 90.19 84 GLU A C 1
ATOM 627 O O . GLU A 1 84 ? 7.213 -2.722 -8.005 1.00 90.19 84 GLU A O 1
ATOM 632 N N . ASN A 1 85 ? 8.444 -1.149 -9.035 1.00 88.56 85 ASN A N 1
ATOM 633 C CA . ASN A 1 85 ? 9.651 -1.394 -8.248 1.00 88.56 85 ASN A CA 1
ATOM 634 C C . ASN A 1 85 ? 9.381 -1.183 -6.743 1.00 88.56 85 ASN A C 1
ATOM 636 O O . ASN A 1 85 ? 9.735 -2.016 -5.907 1.00 88.56 85 ASN A O 1
ATOM 640 N N . CYS A 1 86 ? 8.663 -0.110 -6.388 1.00 90.69 86 CYS A N 1
ATOM 641 C CA . CYS A 1 86 ? 8.221 0.122 -5.014 1.00 90.69 86 CYS A CA 1
ATOM 642 C C . CYS A 1 86 ? 7.154 -0.878 -4.553 1.00 90.69 86 CYS A C 1
ATOM 644 O O . CYS A 1 86 ? 7.197 -1.321 -3.411 1.00 90.69 86 CYS A O 1
ATOM 646 N N . PHE A 1 87 ? 6.197 -1.236 -5.407 1.00 91.50 87 PHE A N 1
ATOM 647 C CA . PHE A 1 87 ? 5.090 -2.132 -5.077 1.00 91.50 87 PHE A CA 1
ATOM 648 C C . PHE A 1 87 ? 5.594 -3.522 -4.677 1.00 91.50 87 PHE A C 1
ATOM 650 O O . PHE A 1 87 ? 5.152 -4.101 -3.676 1.00 91.50 87 PHE A O 1
ATOM 657 N N . PHE A 1 88 ? 6.579 -4.030 -5.416 1.00 89.25 88 PHE A N 1
ATOM 658 C CA . PHE A 1 88 ? 7.185 -5.322 -5.136 1.00 89.25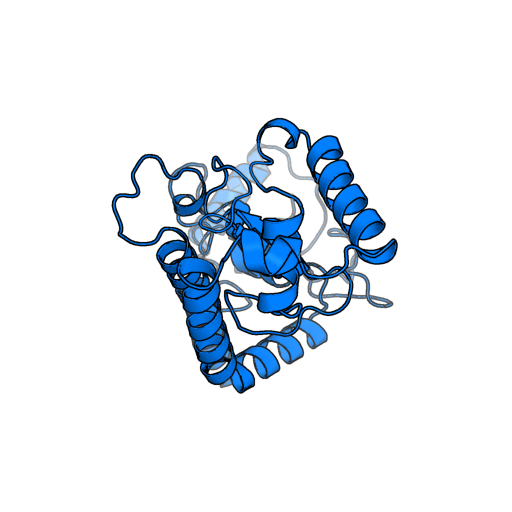 88 PHE A CA 1
ATOM 659 C C . PHE A 1 88 ? 8.185 -5.302 -3.977 1.00 89.25 88 PHE A C 1
ATOM 661 O O . PHE A 1 88 ? 8.323 -6.332 -3.312 1.00 89.25 88 PHE A O 1
ATOM 668 N N . LEU A 1 89 ? 8.810 -4.157 -3.689 1.00 85.75 89 LEU A N 1
ATOM 669 C CA . LEU A 1 89 ? 9.869 -4.003 -2.686 1.00 85.75 89 LEU A CA 1
ATOM 670 C C . LEU A 1 89 ? 10.993 -5.038 -2.842 1.00 85.75 89 LEU A C 1
ATOM 672 O O . LEU A 1 89 ? 11.613 -5.172 -3.895 1.00 85.75 89 LEU A O 1
ATOM 676 N N . ASP A 1 90 ? 11.282 -5.743 -1.755 1.00 81.12 90 ASP A N 1
ATOM 677 C CA . ASP A 1 90 ? 12.362 -6.690 -1.560 1.00 81.12 90 ASP A CA 1
ATOM 678 C C . ASP A 1 90 ? 12.009 -8.103 -2.024 1.00 81.12 90 ASP A C 1
ATOM 680 O O . ASP A 1 90 ? 12.859 -8.989 -1.942 1.00 81.12 90 ASP A O 1
ATOM 684 N N . ARG A 1 91 ? 10.796 -8.318 -2.554 1.00 87.12 91 ARG A N 1
ATOM 685 C CA . ARG A 1 91 ? 10.414 -9.609 -3.131 1.00 87.12 91 ARG A CA 1
ATOM 686 C C . ARG A 1 91 ? 11.359 -9.973 -4.272 1.00 87.12 91 ARG A C 1
ATOM 688 O O . ARG A 1 91 ? 11.642 -9.137 -5.131 1.00 87.12 91 ARG A O 1
ATOM 695 N N . ASN A 1 92 ? 11.794 -11.225 -4.310 1.00 86.94 92 ASN A N 1
ATOM 696 C CA . ASN A 1 92 ? 12.474 -11.784 -5.474 1.00 86.94 92 ASN A CA 1
ATOM 697 C C . ASN A 1 92 ? 11.488 -12.079 -6.618 1.00 86.94 92 ASN A C 1
ATOM 699 O O . ASN A 1 92 ? 10.276 -11.963 -6.441 1.00 86.94 92 ASN A O 1
ATOM 703 N N . ILE A 1 93 ? 11.996 -12.448 -7.795 1.00 84.44 93 ILE A N 1
ATOM 704 C CA . ILE A 1 93 ? 11.162 -12.673 -8.985 1.00 84.44 93 ILE A CA 1
ATOM 705 C C . ILE A 1 93 ? 10.038 -13.697 -8.748 1.00 84.44 93 ILE A C 1
ATOM 707 O O . ILE A 1 93 ? 8.882 -13.400 -9.046 1.00 84.44 93 ILE A O 1
ATOM 711 N N . ASP A 1 94 ? 10.336 -14.828 -8.108 1.00 84.50 94 ASP A N 1
ATOM 712 C CA . ASP A 1 94 ? 9.348 -15.875 -7.827 1.00 84.50 94 ASP A CA 1
ATOM 713 C C . ASP A 1 94 ? 8.279 -15.391 -6.842 1.00 84.50 94 ASP A C 1
ATOM 715 O O . ASP A 1 94 ? 7.083 -15.581 -7.057 1.00 84.50 94 ASP A O 1
ATOM 719 N N . GLN A 1 95 ? 8.696 -14.692 -5.785 1.00 89.00 95 GLN A N 1
ATOM 720 C CA . GLN A 1 95 ? 7.796 -14.099 -4.795 1.00 89.00 95 GLN A CA 1
ATOM 721 C C . GLN A 1 95 ? 6.889 -13.033 -5.412 1.00 89.00 95 GLN A C 1
ATOM 723 O O . GLN A 1 95 ? 5.747 -12.883 -4.984 1.00 89.00 95 GLN A O 1
ATOM 728 N N . ARG A 1 96 ? 7.375 -12.277 -6.401 1.00 88.44 96 ARG A N 1
ATOM 729 C CA . ARG A 1 96 ? 6.569 -11.282 -7.124 1.00 88.44 96 ARG A CA 1
ATOM 730 C C . ARG A 1 96 ? 5.520 -11.952 -7.995 1.00 88.44 96 ARG A C 1
ATOM 732 O O . ARG A 1 96 ? 4.363 -11.549 -7.933 1.00 88.44 96 ARG A O 1
ATOM 739 N N . ILE A 1 97 ? 5.897 -12.992 -8.739 1.00 87.75 97 ILE A N 1
ATOM 740 C CA . ILE A 1 97 ? 4.967 -13.778 -9.562 1.00 87.75 97 ILE A CA 1
ATOM 741 C C . ILE A 1 97 ? 3.884 -14.405 -8.678 1.00 87.75 97 ILE A C 1
ATOM 743 O O . ILE A 1 97 ? 2.697 -14.224 -8.938 1.00 87.75 97 ILE A O 1
ATOM 747 N N . GLN A 1 98 ? 4.280 -15.070 -7.590 1.00 90.12 98 GLN A N 1
ATOM 748 C CA . GLN A 1 98 ? 3.344 -15.651 -6.623 1.00 90.12 98 GLN A CA 1
ATOM 749 C C . GLN A 1 98 ? 2.424 -14.591 -6.012 1.00 90.12 98 GLN A C 1
ATOM 751 O O . GLN A 1 98 ? 1.225 -14.822 -5.880 1.00 90.12 98 GLN A O 1
ATOM 756 N N . TYR A 1 99 ? 2.969 -13.422 -5.664 1.00 90.25 99 TYR A N 1
ATOM 757 C CA . TYR A 1 99 ? 2.181 -12.329 -5.106 1.00 90.25 99 TYR A CA 1
ATOM 758 C C . TYR A 1 99 ? 1.160 -11.785 -6.107 1.00 90.25 99 TYR A C 1
ATOM 760 O O . TYR A 1 99 ? 0.013 -11.590 -5.723 1.00 90.25 99 TYR A O 1
ATOM 768 N N . LEU A 1 100 ? 1.536 -11.587 -7.376 1.00 91.56 100 LEU A N 1
ATOM 769 C CA . LEU A 1 100 ? 0.594 -11.156 -8.410 1.00 91.56 100 LEU A CA 1
ATOM 770 C C . LEU A 1 100 ? -0.500 -12.199 -8.651 1.00 91.56 100 LEU A C 1
ATOM 772 O O . LEU A 1 100 ? -1.658 -11.816 -8.733 1.00 91.56 100 LEU A O 1
ATOM 776 N N . ASN A 1 101 ? -0.157 -13.490 -8.730 1.00 91.44 101 ASN A N 1
ATOM 777 C CA . ASN A 1 101 ? -1.141 -14.565 -8.909 1.00 91.44 101 ASN A CA 1
ATOM 778 C C . ASN A 1 101 ? -2.148 -14.598 -7.756 1.00 91.44 101 ASN A C 1
ATOM 780 O O . ASN A 1 101 ? -3.350 -14.638 -7.985 1.00 91.44 101 ASN A O 1
ATOM 784 N N . LYS A 1 102 ? -1.654 -14.534 -6.515 1.00 92.19 102 LYS A N 1
ATOM 785 C CA . LYS A 1 102 ? -2.514 -14.515 -5.331 1.00 92.19 102 LYS A CA 1
ATOM 786 C C . LYS A 1 102 ? -3.398 -13.268 -5.295 1.00 92.19 102 LYS A C 1
ATOM 788 O O . LYS A 1 102 ? -4.586 -13.354 -5.014 1.00 92.19 102 LYS A O 1
ATOM 793 N N . LEU A 1 103 ? -2.809 -12.104 -5.565 1.00 93.38 103 LEU A N 1
ATOM 794 C CA . LEU A 1 103 ? -3.532 -10.838 -5.580 1.00 93.38 103 LEU A CA 1
ATOM 795 C C . LEU A 1 103 ? -4.644 -10.844 -6.631 1.00 93.38 103 LEU A C 1
ATOM 797 O O . LEU A 1 103 ? -5.704 -10.289 -6.390 1.00 93.38 103 LEU A O 1
ATOM 801 N N . GLU A 1 104 ? -4.383 -11.458 -7.779 1.00 93.62 104 GLU A N 1
ATOM 802 C CA . GLU A 1 104 ? -5.337 -11.633 -8.864 1.00 93.62 104 GLU A CA 1
ATOM 803 C C . GLU A 1 104 ? -6.491 -12.573 -8.486 1.00 93.62 104 GLU A C 1
ATOM 805 O O . GLU A 1 104 ? -7.643 -12.253 -8.769 1.00 93.62 104 GLU A O 1
ATOM 810 N N . GLU A 1 105 ? -6.185 -13.701 -7.843 1.00 94.81 105 GLU A N 1
ATOM 811 C CA . GLU A 1 105 ? -7.164 -14.689 -7.369 1.00 94.81 105 GLU A CA 1
ATOM 812 C C . GLU A 1 105 ? -8.108 -14.104 -6.311 1.00 94.81 105 GLU A C 1
ATOM 814 O O . GLU A 1 105 ? -9.312 -14.336 -6.353 1.00 94.81 105 GLU A O 1
ATOM 819 N N . GLU A 1 106 ? -7.571 -13.311 -5.384 1.00 95.12 106 GLU A N 1
ATOM 820 C CA . GLU A 1 106 ? -8.311 -12.770 -4.239 1.00 95.12 106 GLU A CA 1
ATOM 821 C C . GLU A 1 106 ? -8.807 -11.324 -4.463 1.00 95.12 106 GLU A C 1
ATOM 823 O O . GLU A 1 106 ? -9.270 -10.686 -3.515 1.00 95.12 106 GLU A O 1
ATOM 828 N N . TRP A 1 107 ? -8.676 -10.769 -5.677 1.00 95.62 107 TRP A N 1
ATOM 829 C CA . TRP A 1 107 ? -8.903 -9.339 -5.937 1.00 95.62 107 TRP A CA 1
ATOM 830 C C . TRP A 1 107 ? -10.327 -8.889 -5.599 1.00 95.62 107 TRP A C 1
ATOM 832 O O . TRP A 1 107 ? -10.501 -7.949 -4.823 1.00 95.62 107 TRP A O 1
ATOM 842 N N . ASP A 1 108 ? -11.336 -9.552 -6.168 1.00 96.62 108 ASP A N 1
ATOM 843 C CA . ASP A 1 108 ? -12.734 -9.119 -6.059 1.00 96.62 108 ASP A CA 1
ATOM 844 C C . ASP A 1 108 ? -13.247 -9.253 -4.614 1.00 96.62 108 ASP A C 1
ATOM 846 O O . ASP A 1 108 ? -13.752 -8.283 -4.044 1.00 96.62 108 ASP A O 1
ATOM 850 N N . ASP A 1 109 ? -13.011 -10.406 -3.979 1.00 97.31 109 ASP A N 1
ATOM 851 C CA . ASP A 1 109 ? -13.356 -10.649 -2.571 1.00 97.31 109 ASP A CA 1
ATOM 852 C C . ASP A 1 109 ? -12.617 -9.685 -1.627 1.00 97.31 109 ASP A C 1
ATOM 854 O O . ASP A 1 109 ? -13.163 -9.205 -0.627 1.00 97.31 109 ASP A O 1
ATOM 858 N N . GLY A 1 110 ? -11.351 -9.387 -1.933 1.00 96.94 110 GLY A N 1
ATOM 859 C CA . GLY A 1 110 ? -10.534 -8.451 -1.175 1.00 96.94 110 GLY A CA 1
ATOM 860 C C . GLY A 1 110 ? -11.043 -7.011 -1.264 1.00 96.94 110 GLY A C 1
ATOM 861 O O . GLY A 1 110 ? -11.117 -6.321 -0.242 1.00 96.94 110 GLY A O 1
ATOM 862 N N . VAL A 1 111 ? -11.420 -6.566 -2.464 1.00 97.00 111 VAL A N 1
ATOM 863 C CA . VAL A 1 111 ? -12.006 -5.241 -2.707 1.00 97.00 111 VAL A CA 1
ATOM 864 C C . VAL A 1 111 ? -13.353 -5.108 -2.007 1.00 97.00 111 VAL A C 1
ATOM 866 O O . VAL A 1 111 ? -13.547 -4.125 -1.291 1.00 97.00 111 VAL A O 1
ATOM 869 N N . GLN A 1 112 ? -14.230 -6.110 -2.128 1.00 97.69 112 GLN A N 1
ATOM 870 C CA . GLN A 1 112 ? -15.529 -6.105 -1.456 1.00 97.69 112 GLN A CA 1
ATOM 871 C C . GLN A 1 112 ? -15.370 -5.978 0.065 1.00 97.69 112 GLN A C 1
ATOM 873 O O . GLN A 1 112 ? -15.973 -5.098 0.678 1.00 97.69 112 GLN A O 1
ATOM 878 N N . TRP A 1 113 ? -14.508 -6.801 0.673 1.00 97.56 113 TRP A N 1
ATOM 879 C CA . TRP A 1 113 ? -14.226 -6.714 2.109 1.00 97.56 113 TRP A CA 1
ATOM 880 C C . TRP A 1 113 ? -13.730 -5.319 2.514 1.00 97.56 113 TRP A C 1
ATOM 882 O O . TRP A 1 113 ? -14.129 -4.778 3.546 1.00 97.56 113 TRP A O 1
ATOM 892 N N . ALA A 1 114 ? -12.843 -4.725 1.712 1.00 96.81 114 ALA A N 1
ATOM 893 C CA . ALA A 1 114 ? -12.289 -3.416 2.016 1.00 96.81 114 ALA A CA 1
ATOM 894 C C . ALA A 1 114 ? -13.350 -2.309 1.930 1.00 96.81 114 ALA A C 1
ATOM 896 O O . ALA A 1 114 ? -13.294 -1.371 2.725 1.00 96.81 114 ALA A O 1
ATOM 897 N N . ASP A 1 115 ? -14.316 -2.418 1.018 1.00 95.88 115 ASP A N 1
ATOM 898 C CA . ASP A 1 115 ? -15.430 -1.471 0.902 1.00 95.88 115 ASP A CA 1
ATOM 899 C C . ASP A 1 115 ? -16.354 -1.530 2.120 1.00 95.88 115 ASP A C 1
ATOM 901 O O . ASP A 1 115 ? -16.609 -0.492 2.734 1.00 95.88 115 ASP A O 1
ATOM 905 N N . GLU A 1 116 ? -16.745 -2.733 2.549 1.00 95.88 116 GLU A N 1
ATOM 906 C CA . GLU A 1 116 ? -17.531 -2.947 3.775 1.00 95.88 116 GLU A CA 1
ATOM 907 C C . GLU A 1 116 ? -16.822 -2.348 5.003 1.00 95.88 116 GLU A C 1
ATOM 909 O O . GLU A 1 116 ? -17.416 -1.641 5.822 1.00 95.88 116 GLU A O 1
ATOM 914 N N . VAL A 1 117 ? -15.507 -2.555 5.100 1.00 95.69 117 VAL A N 1
ATOM 915 C CA . VAL A 1 117 ? -14.695 -1.992 6.180 1.00 95.69 117 VAL A CA 1
ATOM 916 C C . VAL A 1 117 ? -14.592 -0.468 6.102 1.00 95.69 117 VAL A C 1
ATOM 918 O O . VAL A 1 117 ? -14.624 0.202 7.136 1.00 95.69 117 VAL A O 1
ATOM 921 N N . MET A 1 118 ? -14.463 0.117 4.911 1.00 93.75 118 MET A N 1
ATOM 922 C CA . MET A 1 118 ? -14.434 1.574 4.762 1.00 93.75 118 MET A CA 1
ATOM 923 C C . MET A 1 118 ? -15.759 2.221 5.184 1.00 93.75 118 MET A C 1
ATOM 925 O O . MET A 1 118 ? -15.734 3.305 5.776 1.00 93.75 118 MET A O 1
ATOM 929 N N . GLU A 1 119 ? -16.893 1.566 4.936 1.00 92.94 119 GLU A N 1
ATOM 930 C CA . GLU A 1 119 ? -18.198 1.999 5.446 1.00 92.94 119 GLU A CA 1
ATOM 931 C C . GLU A 1 119 ? -18.254 1.931 6.977 1.00 92.94 119 GLU A C 1
ATOM 933 O O . GLU A 1 119 ? -18.632 2.910 7.628 1.00 92.94 119 GLU A O 1
ATOM 938 N N . GLU A 1 120 ? -17.780 0.837 7.579 1.00 93.25 120 GLU A N 1
ATOM 939 C CA . GLU A 1 120 ? -17.725 0.705 9.038 1.00 93.25 120 GLU A CA 1
ATOM 940 C C . GLU A 1 120 ? -16.769 1.723 9.687 1.00 93.25 120 GLU A C 1
ATOM 942 O O . GLU A 1 120 ? -17.057 2.265 10.755 1.00 93.25 120 GLU A O 1
ATOM 947 N N . LEU A 1 121 ? -15.652 2.059 9.039 1.00 92.00 121 LEU A N 1
ATOM 948 C CA . LEU A 1 121 ? -14.750 3.114 9.510 1.00 92.00 121 LEU A CA 1
ATOM 949 C C . LEU A 1 121 ? -15.388 4.508 9.452 1.00 92.00 121 LEU A C 1
ATOM 951 O O . LEU A 1 121 ? -15.046 5.361 10.278 1.00 92.00 121 LEU A O 1
ATOM 955 N N . ARG A 1 122 ? -16.287 4.747 8.490 1.00 87.94 122 ARG A N 1
ATOM 956 C CA . ARG A 1 122 ? -17.000 6.020 8.323 1.00 87.94 122 ARG A CA 1
ATOM 957 C C . ARG A 1 122 ? -18.099 6.186 9.370 1.00 87.94 122 ARG A C 1
ATOM 959 O O . ARG A 1 122 ? -18.157 7.232 10.016 1.00 87.94 122 ARG A O 1
ATOM 966 N N . ASP A 1 123 ? -18.922 5.156 9.550 1.00 89.06 123 ASP A N 1
ATOM 967 C CA . ASP A 1 123 ? -20.196 5.270 10.272 1.00 89.06 123 ASP A CA 1
ATOM 968 C C . ASP A 1 123 ? -20.216 4.489 11.602 1.00 89.06 123 ASP A C 1
ATOM 970 O O . ASP A 1 123 ? -21.060 4.733 12.464 1.00 89.06 123 ASP A O 1
ATOM 974 N N . GLY A 1 124 ? -19.286 3.553 11.802 1.00 88.94 124 GLY A N 1
ATOM 975 C CA . GLY A 1 124 ? -19.321 2.575 12.892 1.00 88.94 124 GLY A CA 1
ATOM 976 C C . GLY A 1 124 ? -18.620 2.991 14.187 1.00 88.94 124 GLY A C 1
ATOM 977 O O . GLY A 1 124 ? -18.735 2.274 15.190 1.00 88.94 124 GLY A O 1
ATOM 978 N N . PHE A 1 125 ? -17.893 4.114 14.210 1.00 93.62 125 PHE A N 1
ATOM 979 C CA . PHE A 1 125 ? -17.165 4.545 15.405 1.00 93.62 125 PHE A CA 1
ATOM 980 C C . PHE A 1 125 ? -18.086 5.200 16.446 1.00 93.62 125 PHE A C 1
ATOM 982 O O . PHE A 1 125 ? -18.560 6.320 16.273 1.00 93.62 125 PHE A O 1
ATOM 989 N N . ASP A 1 126 ? -18.247 4.532 17.589 1.00 95.31 126 ASP A N 1
ATOM 990 C CA . ASP A 1 126 ? -18.899 5.069 18.786 1.00 95.31 126 ASP A CA 1
ATOM 991 C C . ASP A 1 126 ? -17.875 5.180 19.922 1.00 95.31 126 ASP A C 1
ATOM 993 O O . ASP A 1 126 ? -17.386 4.180 20.457 1.00 95.31 126 ASP A O 1
ATOM 997 N N . PHE A 1 127 ? -17.567 6.416 20.318 1.00 93.50 127 PHE A N 1
ATOM 998 C CA . PHE A 1 127 ? -16.577 6.698 21.354 1.00 93.50 127 PHE A CA 1
ATOM 999 C C . PHE A 1 127 ? -16.933 6.089 22.719 1.00 93.50 127 PHE A C 1
ATOM 1001 O O . PHE A 1 127 ? -16.050 5.555 23.398 1.00 93.50 127 PHE A O 1
ATOM 1008 N N . GLU A 1 128 ? -18.200 6.146 23.135 1.00 95.56 128 GLU A N 1
ATOM 1009 C CA . GLU A 1 128 ? -18.628 5.642 24.444 1.00 95.56 128 GLU A CA 1
ATOM 1010 C C . GLU A 1 128 ? -18.659 4.115 24.467 1.00 95.56 128 GLU A C 1
ATOM 1012 O O . GLU A 1 128 ? -18.285 3.497 25.471 1.00 95.56 128 GLU A O 1
ATOM 1017 N N . ARG A 1 129 ? -19.031 3.487 23.348 1.00 94.25 129 ARG A N 1
ATOM 1018 C CA . ARG A 1 129 ? -18.920 2.033 23.183 1.00 94.25 129 ARG A CA 1
ATOM 1019 C C . ARG A 1 129 ? -17.463 1.583 23.218 1.00 94.25 129 ARG A C 1
ATOM 1021 O O . ARG A 1 129 ? -17.124 0.661 23.960 1.00 94.25 129 ARG A O 1
ATOM 1028 N N . GLU A 1 130 ? -16.586 2.248 22.471 1.00 94.69 130 GLU A N 1
ATOM 1029 C CA . GLU A 1 130 ? -15.170 1.884 22.417 1.00 94.69 130 GLU A CA 1
ATOM 1030 C C . GLU A 1 130 ? -14.484 2.067 23.772 1.00 94.69 130 GLU A C 1
ATOM 1032 O O . GLU A 1 130 ? -13.752 1.188 24.226 1.00 94.69 130 GLU A O 1
ATOM 1037 N N . LYS A 1 131 ? -14.763 3.151 24.490 1.00 94.56 131 LYS A N 1
ATOM 1038 C CA . LYS A 1 131 ? -14.173 3.395 25.812 1.00 94.56 131 LYS A CA 1
ATOM 1039 C C . LYS A 1 131 ? -14.506 2.304 26.843 1.00 94.56 131 LYS A C 1
ATOM 1041 O O . LYS A 1 131 ? -13.711 2.087 27.755 1.00 94.56 131 LYS A O 1
ATOM 1046 N N . LYS A 1 132 ? -15.643 1.608 26.703 1.00 96.12 132 LYS A N 1
ATOM 1047 C CA . LYS A 1 132 ? -16.052 0.502 27.592 1.00 96.12 132 LYS A CA 1
ATOM 1048 C C . LYS A 1 132 ? -15.278 -0.795 27.350 1.00 96.12 132 LYS A C 1
ATOM 1050 O O . LYS A 1 132 ? -15.180 -1.612 28.263 1.00 96.12 132 LYS A O 1
ATOM 1055 N N . LYS A 1 133 ? -14.718 -1.005 26.153 1.00 95.06 133 LYS A N 1
ATOM 1056 C CA . LYS A 1 133 ? -13.873 -2.177 25.877 1.00 95.06 133 LYS A CA 1
ATOM 1057 C C . LYS A 1 133 ? -12.572 -2.079 26.678 1.00 95.06 133 LYS A C 1
ATOM 1059 O O . LYS A 1 133 ? -11.914 -1.035 26.667 1.00 95.06 133 LYS A O 1
ATOM 1064 N N . ALA A 1 134 ? -12.163 -3.185 27.301 1.00 95.12 134 ALA A N 1
ATOM 1065 C CA . ALA A 1 134 ? -10.962 -3.246 28.130 1.00 95.12 134 ALA A CA 1
ATOM 1066 C C . ALA A 1 134 ? -9.708 -2.750 27.383 1.00 95.12 134 ALA A C 1
ATOM 1068 O O . ALA A 1 134 ? -9.417 -3.160 26.256 1.00 95.12 134 ALA A O 1
ATOM 1069 N N . TRP A 1 135 ? -8.947 -1.865 28.030 1.00 96.69 135 TRP A N 1
ATOM 1070 C CA . TRP A 1 135 ? -7.651 -1.403 27.540 1.00 96.69 135 TRP A CA 1
ATOM 1071 C C . TRP A 1 135 ? -6.544 -2.222 28.201 1.00 96.69 135 TRP A C 1
ATOM 1073 O O . TRP A 1 135 ? -6.199 -1.995 29.359 1.00 96.69 135 TRP A O 1
ATOM 1083 N N . THR A 1 136 ? -6.032 -3.217 27.482 1.00 96.81 136 THR A N 1
ATOM 1084 C CA . THR A 1 136 ? -5.030 -4.157 27.998 1.00 96.81 136 THR A CA 1
ATOM 1085 C C . THR A 1 136 ? -3.614 -3.581 27.913 1.00 96.81 136 THR A C 1
ATOM 1087 O O . THR A 1 136 ? -3.348 -2.630 27.175 1.00 96.81 136 THR A O 1
ATOM 1090 N N . ASN A 1 137 ? -2.670 -4.203 28.628 1.00 97.44 137 ASN A N 1
ATOM 1091 C CA . ASN A 1 137 ? -1.247 -3.855 28.532 1.00 97.44 137 ASN A CA 1
ATOM 1092 C C . ASN A 1 137 ? -0.690 -4.035 27.110 1.00 97.44 137 ASN A C 1
ATOM 1094 O O . ASN A 1 137 ? 0.186 -3.280 26.695 1.00 97.44 137 ASN A O 1
ATOM 1098 N N . GLU A 1 138 ? -1.214 -5.003 26.354 1.00 96.25 138 GLU A N 1
ATOM 1099 C CA . GLU A 1 138 ? -0.817 -5.217 24.961 1.00 96.25 138 GLU A CA 1
ATOM 1100 C C . GLU A 1 138 ? -1.281 -4.058 24.068 1.00 96.25 138 GLU A C 1
ATOM 1102 O O . GLU A 1 138 ? -0.490 -3.526 23.289 1.00 96.25 138 GLU A O 1
ATOM 1107 N N . TRP A 1 139 ? -2.514 -3.571 24.247 1.00 96.50 139 TRP A N 1
ATOM 1108 C CA . TRP A 1 139 ? -2.989 -2.383 23.531 1.00 96.50 139 TRP A CA 1
ATOM 1109 C C . TRP A 1 139 ? -2.182 -1.131 23.870 1.00 96.50 139 TRP A C 1
ATOM 1111 O O . TRP A 1 139 ? -1.817 -0.366 22.977 1.00 96.50 139 TRP A O 1
ATOM 1121 N N . GLU A 1 140 ? -1.844 -0.944 25.145 1.00 97.56 140 GLU A N 1
ATOM 1122 C CA . GLU A 1 140 ? -0.982 0.153 25.586 1.00 97.56 140 GLU A CA 1
ATOM 1123 C C . GLU A 1 140 ? 0.410 0.085 24.935 1.00 97.56 140 GLU A C 1
ATOM 1125 O O . GLU A 1 140 ? 0.922 1.100 24.455 1.00 97.56 140 GLU A O 1
ATOM 1130 N N . LYS A 1 141 ? 1.010 -1.110 24.875 1.00 97.00 141 LYS A N 1
ATOM 1131 C CA . LYS A 1 141 ? 2.310 -1.348 24.234 1.00 97.00 141 LYS A CA 1
ATOM 1132 C C . LYS A 1 141 ? 2.267 -1.017 22.742 1.00 97.00 141 LYS A C 1
ATOM 1134 O O . LYS A 1 141 ? 3.135 -0.289 22.260 1.00 97.00 141 LYS A O 1
ATOM 1139 N N . GLN A 1 142 ? 1.264 -1.510 22.016 1.00 94.94 142 GLN A N 1
ATOM 1140 C CA . GLN A 1 142 ? 1.142 -1.259 20.578 1.00 94.94 142 GLN A CA 1
ATOM 1141 C C . GLN A 1 142 ? 0.848 0.214 20.266 1.00 94.94 142 GLN A C 1
ATOM 1143 O O . GLN A 1 142 ? 1.442 0.771 19.342 1.00 94.94 142 GLN A O 1
ATOM 1148 N N . TRP A 1 143 ? -0.005 0.871 21.059 1.00 96.12 143 TRP A N 1
ATOM 1149 C CA . TRP A 1 143 ? -0.274 2.304 20.922 1.00 96.12 143 TRP A CA 1
ATOM 1150 C C . TRP A 1 143 ? 0.995 3.137 21.133 1.00 96.12 143 TRP A C 1
ATOM 1152 O O . TRP A 1 143 ? 1.325 3.986 20.304 1.00 96.12 143 TRP A O 1
ATOM 1162 N N . LYS A 1 144 ? 1.763 2.856 22.194 1.00 96.44 144 LYS A N 1
ATOM 1163 C CA . LYS A 1 144 ? 3.051 3.521 22.447 1.00 96.44 144 LYS A CA 1
ATOM 1164 C C . LYS A 1 144 ? 4.052 3.289 21.322 1.00 96.44 144 LYS A C 1
ATOM 1166 O O . LYS A 1 144 ? 4.714 4.237 20.912 1.00 96.44 144 LYS A O 1
ATOM 1171 N N . ALA A 1 145 ? 4.136 2.068 20.793 1.00 94.81 145 ALA A N 1
ATOM 1172 C CA . ALA A 1 145 ? 4.999 1.759 19.656 1.00 94.81 145 ALA A CA 1
ATOM 1173 C C . ALA A 1 145 ? 4.598 2.554 18.401 1.00 94.81 145 ALA A C 1
ATOM 1175 O O . ALA A 1 145 ? 5.464 3.108 17.722 1.00 94.81 145 ALA A O 1
ATOM 1176 N N . PHE A 1 146 ? 3.295 2.675 18.124 1.00 94.00 146 PHE A N 1
ATOM 1177 C CA . PHE A 1 146 ? 2.784 3.509 17.036 1.00 94.00 146 PHE A CA 1
ATOM 1178 C C . PHE A 1 146 ? 3.171 4.981 17.225 1.00 94.00 146 PHE A C 1
ATOM 1180 O O . PHE A 1 146 ? 3.754 5.575 16.316 1.00 94.00 146 PHE A O 1
ATOM 1187 N N . VAL A 1 147 ? 2.902 5.559 18.400 1.00 95.50 147 VAL A N 1
ATOM 1188 C CA . VAL A 1 147 ? 3.234 6.961 18.699 1.00 95.50 147 VAL A CA 1
ATOM 1189 C C . VAL A 1 147 ? 4.737 7.194 18.570 1.00 95.50 147 VAL A C 1
ATOM 1191 O O . VAL A 1 147 ? 5.138 8.061 17.799 1.00 95.50 147 VAL A O 1
ATOM 1194 N N . ALA A 1 148 ? 5.568 6.376 19.221 1.00 95.50 148 ALA A N 1
ATOM 1195 C CA . ALA A 1 148 ? 7.024 6.494 19.167 1.00 95.50 148 ALA A CA 1
ATOM 1196 C C . ALA A 1 148 ? 7.563 6.393 17.730 1.00 95.50 148 ALA A C 1
ATOM 1198 O O . ALA A 1 148 ? 8.430 7.171 17.337 1.00 95.50 148 ALA A O 1
ATOM 1199 N N . ASN A 1 149 ? 7.013 5.493 16.906 1.00 92.75 149 ASN A N 1
ATOM 1200 C CA . ASN A 1 149 ? 7.378 5.400 15.493 1.00 92.75 149 ASN A CA 1
ATOM 1201 C C . ASN A 1 149 ? 7.027 6.683 14.721 1.00 92.75 149 ASN A C 1
ATOM 1203 O O . ASN A 1 149 ? 7.830 7.163 13.917 1.00 92.75 149 ASN A O 1
ATOM 1207 N N . LYS A 1 150 ? 5.842 7.264 14.942 1.00 92.94 150 LYS A N 1
ATOM 1208 C CA . LYS A 1 150 ? 5.466 8.525 14.286 1.00 92.94 150 LYS A CA 1
ATOM 1209 C C . LYS A 1 150 ? 6.305 9.698 14.798 1.00 92.94 150 LYS A C 1
ATOM 1211 O O . LYS A 1 150 ? 6.675 10.551 13.996 1.00 92.94 150 LYS A O 1
ATOM 1216 N N . GLU A 1 151 ? 6.651 9.725 16.080 1.00 93.75 151 GLU A N 1
ATOM 1217 C CA . GLU A 1 151 ? 7.551 10.722 16.669 1.00 93.75 151 GLU A CA 1
ATOM 1218 C C . GLU A 1 151 ? 8.958 10.651 16.071 1.00 93.75 151 GLU A C 1
ATOM 1220 O O . GLU A 1 151 ? 9.455 11.668 15.592 1.00 93.75 151 GLU A O 1
ATOM 1225 N N . PHE A 1 152 ? 9.549 9.454 16.007 1.00 93.69 152 PHE A N 1
ATOM 1226 C CA . PHE A 1 152 ? 10.861 9.215 15.398 1.00 93.69 152 PHE A CA 1
ATOM 1227 C C . PHE A 1 152 ? 10.927 9.712 13.947 1.00 93.69 152 PHE A C 1
ATOM 1229 O O . PHE A 1 152 ? 11.921 10.286 13.519 1.00 93.69 152 PHE A O 1
ATOM 1236 N N . ASN A 1 153 ? 9.829 9.564 13.203 1.00 89.88 153 ASN A N 1
ATOM 1237 C CA . ASN A 1 153 ? 9.716 10.025 11.820 1.00 89.88 153 ASN A CA 1
ATOM 1238 C C . ASN A 1 153 ? 9.333 11.515 11.679 1.00 89.88 153 ASN A C 1
ATOM 1240 O O . ASN A 1 153 ? 8.938 11.937 10.591 1.00 89.88 153 ASN A O 1
ATOM 1244 N N . GLY A 1 154 ? 9.371 12.307 12.757 1.00 92.00 154 GLY A N 1
ATOM 1245 C CA . GLY A 1 154 ? 9.036 13.737 12.733 1.00 92.00 154 GLY A CA 1
ATOM 1246 C C . GLY A 1 154 ? 7.548 14.036 12.508 1.00 92.00 154 GLY A C 1
ATOM 1247 O O . GLY A 1 154 ? 7.183 15.137 12.101 1.00 92.00 154 GLY A O 1
ATOM 1248 N N . LYS A 1 155 ? 6.660 13.063 12.752 1.00 91.31 155 LYS A N 1
ATOM 1249 C CA . LYS A 1 155 ? 5.211 13.149 12.485 1.00 91.31 155 LYS A CA 1
ATOM 1250 C C . LYS A 1 155 ? 4.362 13.293 13.754 1.00 91.31 155 LYS A C 1
ATOM 1252 O O . LYS A 1 155 ? 3.145 13.156 13.670 1.00 91.31 155 LYS A O 1
ATOM 1257 N N . LYS A 1 156 ? 4.964 13.609 14.909 1.00 90.44 156 LYS A N 1
ATOM 1258 C CA . LYS A 1 156 ? 4.263 13.767 16.202 1.00 90.44 156 LYS A CA 1
ATOM 1259 C C . LYS A 1 156 ? 3.048 14.693 16.113 1.00 90.44 156 LYS A C 1
ATOM 1261 O O . LYS A 1 156 ? 1.944 14.298 16.466 1.00 90.44 156 LYS A O 1
ATOM 1266 N N . GLY A 1 157 ? 3.244 15.899 15.574 1.00 91.06 157 GLY A N 1
ATOM 1267 C CA . GLY A 1 157 ? 2.189 16.912 15.436 1.00 91.06 157 GLY A CA 1
ATOM 1268 C C . GLY A 1 157 ? 1.088 16.555 14.434 1.00 91.06 157 GLY A C 1
ATOM 1269 O O . GLY A 1 157 ? 0.145 17.318 14.269 1.00 91.06 157 GLY A O 1
ATOM 1270 N N . ARG A 1 158 ? 1.202 15.408 13.753 1.00 91.88 158 ARG A N 1
ATOM 1271 C CA . ARG A 1 158 ? 0.198 14.903 12.814 1.00 91.88 158 ARG A CA 1
ATOM 1272 C C . ARG A 1 158 ? -0.664 13.803 13.424 1.00 91.88 158 ARG A C 1
ATOM 1274 O O . ARG A 1 158 ? -1.526 13.290 12.726 1.00 91.88 158 ARG A O 1
ATOM 1281 N N . ILE A 1 159 ? -0.431 13.381 14.666 1.00 94.69 159 ILE A N 1
ATOM 1282 C CA . ILE A 1 159 ? -1.254 12.357 15.319 1.00 94.69 159 ILE A CA 1
ATOM 1283 C C . ILE A 1 159 ? -2.523 13.031 15.850 1.00 94.69 159 ILE A C 1
ATOM 1285 O O . ILE A 1 159 ? -2.478 13.708 16.872 1.00 94.69 159 ILE A O 1
ATOM 1289 N N . CYS A 1 160 ? -3.644 12.856 15.148 1.00 94.44 160 CYS A N 1
ATOM 1290 C CA . CYS A 1 160 ? -4.947 13.390 15.562 1.00 94.44 160 CYS A CA 1
ATOM 1291 C C . CYS A 1 160 ? -5.800 12.341 16.289 1.00 94.44 160 CYS A C 1
ATOM 1293 O O . CYS A 1 160 ? -6.735 12.700 16.998 1.00 94.44 160 CYS A O 1
ATOM 1295 N N . TRP A 1 161 ? -5.466 11.058 16.134 1.00 93.69 161 TRP A N 1
ATOM 1296 C CA . TRP A 1 161 ? -6.154 9.963 16.800 1.00 93.69 161 TRP A CA 1
ATOM 1297 C C . TRP A 1 161 ? -6.043 9.989 18.319 1.00 93.69 161 TRP A C 1
ATOM 1299 O O . TRP A 1 161 ? -4.960 10.107 18.901 1.00 93.69 161 TRP A O 1
ATOM 1309 N N . ARG A 1 162 ? -7.171 9.693 18.955 1.00 93.19 162 ARG A N 1
ATOM 1310 C CA . ARG A 1 162 ? -7.237 9.137 20.303 1.00 93.19 162 ARG A CA 1
ATOM 1311 C C . ARG A 1 162 ? -6.912 7.644 20.251 1.00 93.19 162 ARG A C 1
ATOM 1313 O O . ARG A 1 162 ? -7.226 6.950 19.286 1.00 93.19 162 ARG A O 1
ATOM 1320 N N . LYS A 1 163 ? -6.375 7.108 21.348 1.00 95.69 163 LYS A N 1
ATOM 1321 C CA . LYS A 1 163 ? -6.009 5.683 21.444 1.00 95.69 163 LYS A CA 1
ATOM 1322 C C . LYS A 1 163 ? -7.170 4.712 21.152 1.00 95.69 163 LYS A C 1
ATOM 1324 O O . LYS A 1 163 ? -6.941 3.636 20.614 1.00 95.69 163 LYS A O 1
ATOM 1329 N N . TYR A 1 164 ? -8.411 5.101 21.468 1.00 96.31 164 TYR A N 1
ATOM 1330 C CA . TYR A 1 164 ? -9.605 4.289 21.201 1.00 96.31 164 TYR A CA 1
ATOM 1331 C C . TYR A 1 164 ? -10.001 4.280 19.719 1.00 96.31 164 TYR A C 1
ATOM 1333 O O . TYR A 1 164 ? -10.373 3.231 19.212 1.00 96.31 164 TYR A O 1
ATOM 1341 N N . GLU A 1 165 ? -9.856 5.408 19.015 1.00 95.69 165 GLU A N 1
ATOM 1342 C CA . GLU A 1 165 ? -10.052 5.482 17.558 1.00 95.69 165 GLU A CA 1
ATOM 1343 C C . GLU A 1 165 ? -9.014 4.621 16.839 1.00 95.69 165 GLU A C 1
ATOM 1345 O O . GLU A 1 165 ? -9.342 3.852 15.943 1.00 95.69 165 GLU A O 1
ATOM 1350 N N . TRP A 1 166 ? -7.758 4.697 17.285 1.00 96.50 166 TRP A N 1
ATOM 1351 C CA . TRP A 1 166 ? -6.684 3.869 16.750 1.00 96.50 166 TRP A CA 1
ATOM 1352 C C . TRP A 1 166 ? -6.921 2.368 16.981 1.00 96.50 166 TRP A C 1
ATOM 1354 O O . TRP A 1 166 ? -6.683 1.570 16.074 1.00 96.50 166 TRP A O 1
ATOM 1364 N N . ARG A 1 167 ? -7.411 1.968 18.165 1.00 96.38 167 ARG A N 1
ATOM 1365 C CA . ARG A 1 167 ? -7.757 0.562 18.429 1.00 96.38 167 ARG A CA 1
ATOM 1366 C C . ARG A 1 167 ? -8.919 0.111 17.551 1.00 96.38 167 ARG A C 1
ATOM 1368 O O . ARG A 1 167 ? -8.788 -0.927 16.917 1.00 96.38 167 ARG A O 1
ATOM 1375 N N . PHE A 1 168 ? -9.998 0.894 17.480 1.00 96.94 168 PHE A N 1
ATOM 1376 C CA . PHE A 1 168 ? -11.135 0.605 16.603 1.00 96.94 168 PHE A CA 1
ATOM 1377 C C . PHE A 1 168 ? -10.668 0.387 15.160 1.00 96.94 168 PHE A C 1
ATOM 1379 O O . PHE A 1 168 ? -10.931 -0.660 14.582 1.00 96.94 168 PHE A O 1
ATOM 1386 N N . PHE A 1 169 ? -9.852 1.302 14.630 1.00 96.31 169 PHE A N 1
ATOM 1387 C CA . PHE A 1 169 ? -9.257 1.172 13.301 1.00 96.31 169 PHE A CA 1
ATOM 1388 C C . PHE A 1 169 ? -8.483 -0.143 13.118 1.00 96.31 169 PHE A C 1
ATOM 1390 O O . PHE A 1 169 ? -8.663 -0.848 12.127 1.00 96.31 169 PHE A O 1
ATOM 1397 N N . LYS A 1 170 ? -7.614 -0.487 14.077 1.00 94.81 170 LYS A N 1
ATOM 1398 C CA . LYS A 1 170 ? -6.801 -1.713 14.041 1.00 94.81 170 LYS A CA 1
ATOM 1399 C C . LYS A 1 170 ? -7.646 -2.985 14.102 1.00 94.81 170 LYS A C 1
ATOM 1401 O O . LYS A 1 170 ? -7.312 -3.935 13.399 1.00 94.81 170 LYS A O 1
ATOM 1406 N N . GLU A 1 171 ? -8.679 -3.003 14.941 1.00 95.19 171 GLU A N 1
ATOM 1407 C CA . GLU A 1 171 ? -9.602 -4.134 15.087 1.00 95.19 171 GLU A CA 1
ATOM 1408 C C . GLU A 1 171 ? -10.404 -4.347 13.802 1.00 95.19 171 GLU A C 1
ATOM 1410 O O . GLU A 1 171 ? -10.435 -5.463 13.295 1.00 95.19 171 GLU A O 1
ATOM 1415 N N . ILE A 1 172 ? -10.968 -3.277 13.242 1.00 95.56 172 ILE A N 1
ATOM 1416 C CA . ILE A 1 172 ? -11.796 -3.324 12.033 1.00 95.56 172 ILE A CA 1
ATOM 1417 C C . ILE A 1 172 ? -10.988 -3.703 10.787 1.00 95.56 172 ILE A C 1
ATOM 1419 O O . ILE A 1 172 ? -11.417 -4.542 10.002 1.00 95.56 172 ILE A O 1
ATOM 1423 N N . CYS A 1 173 ? -9.770 -3.176 10.629 1.00 95.19 173 CYS A N 1
ATOM 1424 C CA . CYS A 1 173 ? -8.932 -3.543 9.483 1.00 95.19 173 CYS A CA 1
ATOM 1425 C C . CYS A 1 173 ? -8.430 -4.995 9.541 1.00 95.19 173 CYS A C 1
ATOM 1427 O O . CYS A 1 173 ? -7.924 -5.485 8.538 1.00 95.19 173 CYS A O 1
ATOM 1429 N N . GLN A 1 174 ? -8.461 -5.660 10.704 1.00 93.75 174 GLN A N 1
ATOM 1430 C CA . GLN A 1 174 ? -8.048 -7.064 10.888 1.00 93.75 174 GLN A CA 1
ATOM 1431 C C . GLN A 1 174 ? -6.676 -7.428 10.278 1.00 93.75 174 GLN A C 1
ATOM 1433 O O . GLN A 1 174 ? -6.430 -8.563 9.879 1.00 93.75 174 GLN A O 1
ATOM 1438 N N . GLY A 1 175 ? -5.757 -6.460 10.195 1.00 93.38 175 GLY A N 1
ATOM 1439 C CA . GLY A 1 175 ? -4.449 -6.662 9.567 1.00 93.38 175 GLY A CA 1
ATOM 1440 C C . GLY A 1 175 ? -4.500 -6.906 8.054 1.00 93.38 175 GLY A C 1
ATOM 1441 O O . GLY A 1 175 ? -3.574 -7.508 7.523 1.00 93.38 175 GLY A O 1
ATOM 1442 N N . ARG A 1 176 ? -5.542 -6.453 7.355 1.00 95.75 176 ARG A N 1
ATOM 1443 C CA . ARG A 1 176 ? -5.678 -6.526 5.895 1.00 95.75 176 ARG A CA 1
ATOM 1444 C C . ARG A 1 176 ? -5.556 -5.137 5.258 1.00 95.75 176 ARG A C 1
ATOM 1446 O O . ARG A 1 176 ? -5.786 -4.120 5.914 1.00 95.75 176 ARG A O 1
ATOM 1453 N N . SER A 1 177 ? -5.146 -5.089 3.993 1.00 96.12 177 SER A N 1
ATOM 1454 C CA . SER A 1 177 ? -5.053 -3.846 3.219 1.00 96.12 177 SER A CA 1
ATOM 1455 C C . SER A 1 177 ? -6.437 -3.324 2.856 1.00 96.12 177 SER A C 1
ATOM 1457 O O . SER A 1 177 ? -7.228 -4.055 2.276 1.00 96.12 177 SER A O 1
ATOM 1459 N N . LEU A 1 178 ? -6.712 -2.044 3.103 1.00 96.75 178 LEU A N 1
ATOM 1460 C CA . LEU A 1 178 ? -7.929 -1.386 2.613 1.00 96.75 178 LEU A CA 1
ATOM 1461 C C . LEU A 1 178 ? -7.880 -1.099 1.109 1.00 96.75 178 LEU A C 1
ATOM 1463 O O . LEU A 1 178 ? -8.885 -0.697 0.535 1.00 96.75 178 LEU A O 1
ATOM 1467 N N . VAL A 1 179 ? -6.729 -1.290 0.456 1.00 96.50 179 VAL A N 1
ATOM 1468 C CA . VAL A 1 179 ? -6.645 -1.152 -1.001 1.00 96.50 179 VAL A CA 1
ATOM 1469 C C . VAL A 1 179 ? -7.007 -2.464 -1.681 1.00 96.50 179 VAL A C 1
ATOM 1471 O O . VAL A 1 179 ? -7.893 -2.482 -2.526 1.00 96.50 179 VAL A O 1
ATOM 1474 N N . THR A 1 180 ? -6.332 -3.548 -1.309 1.00 95.50 180 THR A N 1
ATOM 1475 C CA . THR A 1 180 ? -6.393 -4.833 -2.027 1.00 95.50 180 THR A CA 1
ATOM 1476 C C . THR A 1 180 ? -7.176 -5.918 -1.288 1.00 95.50 180 THR A C 1
ATOM 1478 O O . THR A 1 180 ? -7.392 -6.992 -1.833 1.00 95.50 180 THR A O 1
ATOM 1481 N N . GLY A 1 181 ? -7.502 -5.707 -0.010 1.00 95.69 181 GLY A N 1
ATOM 1482 C CA . GLY A 1 181 ? -8.036 -6.740 0.879 1.00 95.69 181 GLY A CA 1
ATOM 1483 C C . GLY A 1 181 ? -7.043 -7.839 1.264 1.00 95.69 181 GLY A C 1
ATOM 1484 O O . GLY A 1 181 ? -7.413 -8.768 1.982 1.00 95.69 181 GLY A O 1
ATOM 1485 N N . GLN A 1 182 ? -5.777 -7.769 0.847 1.00 93.00 182 GLN A N 1
ATOM 1486 C CA . GLN A 1 182 ? -4.782 -8.792 1.178 1.00 93.00 182 GLN A CA 1
ATOM 1487 C C . GLN A 1 182 ? -4.441 -8.801 2.670 1.00 93.00 182 GLN A C 1
ATOM 1489 O O . GLN A 1 182 ? -4.294 -7.747 3.294 1.00 93.00 182 GLN A O 1
ATOM 1494 N N . VAL A 1 183 ? -4.245 -9.996 3.233 1.00 92.19 183 VAL A N 1
ATOM 1495 C CA . VAL A 1 183 ? -3.720 -10.160 4.597 1.00 92.19 183 VAL A CA 1
ATOM 1496 C C . VAL A 1 183 ? -2.266 -9.691 4.654 1.00 92.19 183 VAL A C 1
ATOM 1498 O O . VAL A 1 183 ? -1.410 -10.133 3.886 1.00 92.19 183 VAL A O 1
ATOM 1501 N N . LEU A 1 184 ? -1.974 -8.801 5.599 1.00 89.50 184 LEU A N 1
ATOM 1502 C CA . LEU A 1 184 ? -0.657 -8.211 5.798 1.00 89.50 184 LEU A CA 1
ATOM 1503 C C . LEU A 1 184 ? 0.100 -9.030 6.843 1.00 89.50 184 LEU A C 1
ATOM 1505 O O . LEU A 1 184 ? -0.093 -8.878 8.049 1.00 89.50 184 LEU A O 1
ATOM 1509 N N . HIS A 1 185 ? 0.974 -9.918 6.380 1.00 77.81 185 HIS A N 1
ATOM 1510 C CA . HIS A 1 185 ? 1.804 -10.723 7.272 1.00 77.81 185 HIS A CA 1
ATOM 1511 C C . HIS A 1 185 ? 2.998 -9.917 7.815 1.00 77.81 185 HIS A C 1
ATOM 1513 O O . HIS A 1 185 ? 3.632 -9.143 7.096 1.00 77.81 185 HIS A O 1
ATOM 1519 N N . GLY A 1 186 ? 3.336 -10.117 9.093 1.00 72.06 186 GLY A N 1
ATOM 1520 C CA . GLY A 1 186 ? 4.531 -9.537 9.717 1.00 72.06 186 GLY A CA 1
ATOM 152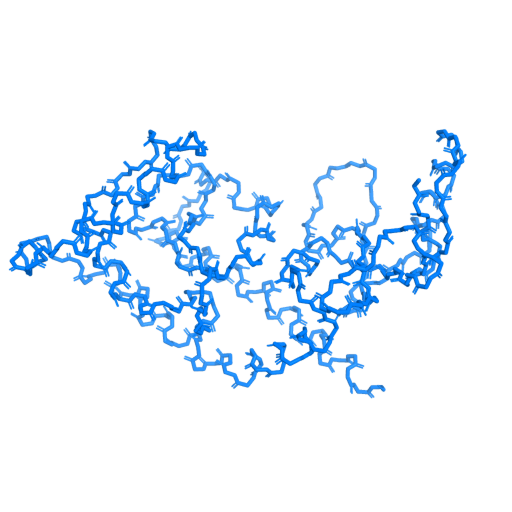1 C C . GLY A 1 186 ? 4.592 -8.003 9.654 1.00 72.06 186 GLY A C 1
ATOM 1522 O O . GLY A 1 186 ? 3.635 -7.315 9.997 1.00 72.06 186 GLY A O 1
ATOM 1523 N N . ASN A 1 187 ? 5.738 -7.466 9.218 1.00 64.50 187 ASN A N 1
ATOM 1524 C CA . ASN A 1 187 ? 5.989 -6.020 9.117 1.00 64.50 187 ASN A CA 1
ATOM 1525 C C . ASN A 1 187 ? 5.559 -5.411 7.768 1.00 64.50 187 ASN A C 1
ATOM 1527 O O . ASN A 1 187 ? 5.861 -4.250 7.497 1.00 64.50 187 ASN A O 1
ATOM 1531 N N . HIS A 1 188 ? 4.859 -6.168 6.918 1.00 75.62 188 HIS A N 1
ATOM 1532 C CA . HIS A 1 188 ? 4.481 -5.710 5.580 1.00 75.62 188 HIS A CA 1
ATOM 1533 C C . HIS A 1 188 ? 3.236 -4.814 5.565 1.00 75.62 188 HIS A C 1
ATOM 1535 O O . HIS A 1 188 ? 2.869 -4.316 4.504 1.00 75.62 188 HIS A O 1
ATOM 1541 N N . GLY A 1 189 ? 2.599 -4.577 6.717 1.00 86.44 189 GLY A N 1
ATOM 1542 C CA . GLY A 1 189 ? 1.468 -3.664 6.850 1.00 86.44 189 GLY A CA 1
ATOM 1543 C C . GLY A 1 189 ? 1.842 -2.328 7.480 1.00 86.44 189 GLY A C 1
ATOM 1544 O O . GLY A 1 189 ? 2.595 -2.262 8.450 1.00 86.44 189 GLY A O 1
ATOM 1545 N N . ASN A 1 190 ? 1.282 -1.247 6.944 1.00 91.00 190 ASN A N 1
ATOM 1546 C CA . ASN A 1 190 ? 1.439 0.101 7.464 1.00 91.00 190 ASN A CA 1
ATOM 1547 C C . ASN A 1 190 ? 0.093 0.774 7.674 1.00 91.00 190 ASN A C 1
ATOM 1549 O O . ASN A 1 190 ? -0.838 0.599 6.899 1.00 91.00 190 ASN A O 1
ATOM 1553 N N . ILE A 1 191 ? 0.048 1.634 8.688 1.00 94.06 191 ILE A N 1
ATOM 1554 C CA . ILE A 1 191 ? -0.960 2.683 8.757 1.00 94.06 191 ILE A CA 1
ATOM 1555 C C . ILE A 1 191 ? -0.376 3.929 8.100 1.00 94.06 191 ILE A C 1
ATOM 1557 O O . ILE A 1 191 ? 0.554 4.554 8.649 1.00 94.06 191 ILE A O 1
ATOM 1561 N N . ASP A 1 192 ? -0.944 4.294 6.958 1.00 93.38 192 ASP A N 1
ATOM 1562 C CA . ASP A 1 192 ? -0.607 5.510 6.230 1.00 93.38 192 ASP A CA 1
ATOM 1563 C C . ASP A 1 192 ? -1.825 6.409 6.034 1.00 93.38 192 ASP A C 1
ATOM 1565 O O . ASP A 1 192 ? -2.960 6.002 6.248 1.00 93.38 192 ASP A O 1
ATOM 1569 N N . ARG A 1 193 ? -1.576 7.666 5.680 1.00 92.69 193 ARG A N 1
ATOM 1570 C CA . ARG A 1 193 ? -2.620 8.641 5.382 1.00 92.69 193 ARG A CA 1
ATOM 1571 C C . ARG A 1 193 ? -2.833 8.670 3.884 1.00 92.69 193 ARG A C 1
ATOM 1573 O O . ARG A 1 193 ? -1.847 8.766 3.160 1.00 92.69 193 ARG A O 1
ATOM 1580 N N . VAL A 1 194 ? -4.074 8.700 3.419 1.00 91.69 194 VAL A N 1
ATOM 1581 C CA . VAL A 1 194 ? -4.391 8.848 1.995 1.00 91.69 194 VAL A CA 1
ATOM 1582 C C . VAL A 1 194 ? -3.636 10.032 1.397 1.00 91.69 194 VAL A C 1
ATOM 1584 O O . VAL A 1 194 ? -2.874 9.851 0.456 1.00 91.69 194 VAL A O 1
ATOM 1587 N N . PHE A 1 195 ? -3.730 11.216 2.005 1.00 91.06 195 PHE A N 1
ATOM 1588 C CA . PHE A 1 195 ? -2.952 12.378 1.578 1.00 91.06 195 PHE A CA 1
ATOM 1589 C C . PHE A 1 195 ? -1.770 12.641 2.520 1.00 91.06 195 PHE A C 1
ATOM 1591 O O . PHE A 1 195 ? -1.898 12.675 3.747 1.00 91.06 195 PHE A O 1
ATOM 1598 N N . ASN A 1 196 ? -0.590 12.876 1.948 1.00 87.50 196 ASN A N 1
ATOM 1599 C CA . ASN A 1 196 ? 0.678 12.975 2.675 1.00 87.50 196 ASN A CA 1
ATOM 1600 C C . ASN A 1 196 ? 0.771 14.185 3.618 1.00 87.50 196 ASN A C 1
ATOM 1602 O O . ASN A 1 196 ? 1.606 14.170 4.533 1.00 87.50 196 ASN A O 1
ATOM 1606 N N . ASN A 1 197 ? -0.066 15.205 3.441 1.00 87.19 197 ASN A N 1
ATOM 1607 C CA . ASN A 1 197 ? -0.114 16.384 4.309 1.00 87.19 197 ASN A CA 1
ATOM 1608 C C . ASN A 1 197 ? -1.132 16.276 5.450 1.00 87.19 197 ASN A C 1
ATOM 1610 O O . ASN A 1 197 ? -1.046 17.058 6.393 1.00 87.19 197 ASN A O 1
ATOM 1614 N N . ASP A 1 198 ? -2.019 15.282 5.423 1.00 90.94 198 ASP A N 1
ATOM 1615 C CA . ASP A 1 198 ? -3.119 15.193 6.384 1.00 90.94 198 ASP A CA 1
ATOM 1616 C C . ASP A 1 198 ? -2.638 14.684 7.759 1.00 90.94 198 ASP A C 1
ATOM 1618 O O . ASP A 1 198 ? -1.495 14.236 7.938 1.00 90.94 198 ASP A O 1
ATOM 1622 N N . GLY A 1 199 ? -3.510 14.775 8.762 1.00 92.38 199 GLY A N 1
ATOM 1623 C CA . GLY A 1 199 ? -3.307 14.155 10.072 1.00 92.38 199 GLY A CA 1
ATOM 1624 C C . GLY A 1 199 ? -3.677 12.670 10.067 1.00 92.38 199 GLY A C 1
ATOM 1625 O O . GLY A 1 199 ? -4.511 12.233 9.276 1.00 92.38 199 GLY A O 1
ATOM 1626 N N . TYR A 1 200 ? -3.074 11.892 10.966 1.00 94.12 200 TYR A N 1
ATOM 1627 C CA . TYR A 1 200 ? -3.483 10.523 11.269 1.00 94.12 200 TYR A CA 1
ATOM 1628 C C . TYR A 1 200 ? -4.824 10.552 12.017 1.00 94.12 200 TYR A C 1
ATOM 1630 O O . TYR A 1 200 ? -4.847 10.841 13.215 1.00 94.12 200 TYR A O 1
ATOM 1638 N N . ALA A 1 201 ? -5.911 10.292 11.289 1.00 92.38 201 ALA A N 1
ATOM 1639 C CA . ALA A 1 201 ? -7.304 10.312 11.741 1.00 92.38 201 ALA A CA 1
ATOM 1640 C C . ALA A 1 201 ? -8.117 9.228 11.004 1.00 92.38 201 ALA A C 1
ATOM 1642 O O . ALA A 1 201 ? -7.677 8.751 9.959 1.00 92.38 201 ALA A O 1
ATOM 1643 N N . LEU A 1 202 ? -9.293 8.842 11.525 1.00 90.56 202 LEU A N 1
ATOM 1644 C CA . LEU A 1 202 ? -10.067 7.695 11.008 1.00 90.56 202 LEU A CA 1
ATOM 1645 C C . LEU A 1 202 ? -10.423 7.868 9.528 1.00 90.56 202 LEU A C 1
ATOM 1647 O O . LEU A 1 202 ? -10.221 6.964 8.731 1.00 90.56 202 LEU A O 1
ATOM 1651 N N . ASN A 1 203 ? -10.846 9.071 9.152 1.00 86.94 203 ASN A N 1
ATOM 1652 C CA . ASN A 1 203 ? -11.242 9.435 7.792 1.00 86.94 203 ASN A CA 1
ATOM 1653 C C . ASN A 1 203 ? -10.073 9.719 6.831 1.00 86.94 203 ASN A C 1
ATOM 1655 O O . ASN A 1 203 ? -10.302 9.966 5.648 1.00 86.94 203 ASN A O 1
ATOM 1659 N N . ASN A 1 204 ? -8.834 9.718 7.328 1.00 91.38 204 ASN A N 1
ATOM 1660 C CA . ASN A 1 204 ? -7.645 10.031 6.537 1.00 91.38 204 ASN A CA 1
ATOM 1661 C C . ASN A 1 204 ? -6.692 8.842 6.411 1.00 91.38 204 ASN A C 1
ATOM 1663 O O . ASN A 1 204 ? -5.790 8.899 5.580 1.00 91.38 204 ASN A O 1
ATOM 1667 N N . CYS A 1 205 ? -6.826 7.817 7.253 1.00 94.31 205 CYS A N 1
ATOM 1668 C CA . CYS A 1 205 ? -5.871 6.722 7.358 1.00 94.31 205 CYS A CA 1
ATOM 1669 C C . CYS A 1 205 ? -6.365 5.446 6.693 1.00 94.31 205 CYS A C 1
ATOM 1671 O O . CYS A 1 205 ? -7.514 5.065 6.860 1.00 94.31 205 CYS A O 1
ATOM 1673 N N . ILE A 1 206 ? -5.445 4.729 6.058 1.00 95.75 206 ILE A N 1
ATOM 1674 C CA . ILE A 1 206 ? -5.650 3.396 5.502 1.00 95.75 206 ILE A CA 1
ATOM 1675 C C . ILE A 1 206 ? -4.632 2.415 6.078 1.00 95.75 206 ILE A C 1
ATOM 1677 O O . ILE A 1 206 ? -3.487 2.778 6.371 1.00 95.75 206 ILE A O 1
ATOM 1681 N N . MET A 1 207 ? -5.063 1.166 6.246 1.00 96.25 207 MET A N 1
ATOM 1682 C CA . MET A 1 207 ? -4.157 0.039 6.406 1.00 96.25 207 MET A CA 1
ATOM 1683 C C . MET A 1 207 ? -3.723 -0.367 5.000 1.00 96.25 207 MET A C 1
ATOM 1685 O O . MET A 1 207 ? -4.571 -0.562 4.136 1.00 96.25 207 MET A O 1
ATOM 1689 N N . ILE A 1 208 ? -2.424 -0.423 4.741 1.00 95.44 208 ILE A N 1
ATOM 1690 C CA . ILE A 1 208 ? -1.882 -0.572 3.388 1.00 95.44 208 ILE A CA 1
ATOM 1691 C C . ILE A 1 208 ? -0.602 -1.407 3.412 1.00 95.44 208 ILE A C 1
ATOM 1693 O O . ILE A 1 208 ? 0.170 -1.355 4.375 1.00 95.44 208 ILE A O 1
ATOM 1697 N N . GLU A 1 209 ? -0.346 -2.159 2.346 1.00 93.50 209 GLU A N 1
ATOM 1698 C CA . GLU A 1 209 ? 0.934 -2.822 2.128 1.00 93.50 209 GLU A CA 1
ATOM 1699 C C . GLU A 1 209 ? 2.080 -1.812 2.149 1.00 93.50 209 GLU A C 1
ATOM 1701 O O . GLU A 1 209 ? 1.998 -0.716 1.597 1.00 93.50 209 GLU A O 1
ATOM 1706 N N . GLN A 1 210 ? 3.212 -2.206 2.721 1.00 91.81 210 GLN A N 1
ATOM 1707 C CA . GLN A 1 210 ? 4.415 -1.387 2.723 1.00 91.81 210 GLN A CA 1
ATOM 1708 C C . GLN A 1 210 ? 4.860 -1.007 1.309 1.00 91.81 210 GLN A C 1
ATOM 1710 O O . GLN A 1 210 ? 5.232 0.144 1.090 1.00 91.81 210 GLN A O 1
ATOM 1715 N N . GLY A 1 211 ? 4.790 -1.939 0.355 1.00 91.62 211 GLY A N 1
ATOM 1716 C CA . GLY A 1 211 ? 5.201 -1.668 -1.022 1.00 91.62 211 GLY A CA 1
ATOM 1717 C C . GLY A 1 211 ? 4.314 -0.639 -1.691 1.00 91.62 211 GLY A C 1
ATOM 1718 O O . GLY A 1 211 ? 4.801 0.341 -2.251 1.00 91.62 211 GLY A O 1
ATOM 1719 N N . LEU A 1 212 ? 3.003 -0.784 -1.518 1.00 92.44 212 LEU A N 1
ATOM 1720 C CA . LEU A 1 212 ? 2.049 0.170 -2.054 1.00 92.44 212 LEU A CA 1
ATOM 1721 C C . LEU A 1 212 ? 2.130 1.535 -1.352 1.00 92.44 212 LEU A C 1
ATOM 1723 O O . LEU A 1 212 ? 2.022 2.563 -2.010 1.00 92.44 212 LEU A O 1
ATOM 1727 N N . ASN A 1 213 ? 2.411 1.577 -0.047 1.00 93.00 213 ASN A N 1
ATOM 1728 C CA . ASN A 1 213 ? 2.684 2.821 0.680 1.00 93.00 213 ASN A CA 1
ATOM 1729 C C . ASN A 1 213 ? 3.905 3.567 0.111 1.00 93.00 213 ASN A C 1
ATOM 1731 O O . ASN A 1 213 ? 3.876 4.787 -0.059 1.00 93.00 213 ASN A O 1
ATOM 1735 N N . PHE A 1 214 ? 4.979 2.842 -0.215 1.00 90.50 214 PHE A N 1
ATOM 1736 C CA . PHE A 1 214 ? 6.140 3.441 -0.869 1.00 90.50 214 PHE A CA 1
ATOM 1737 C C . PHE A 1 214 ? 5.823 3.896 -2.293 1.00 90.50 214 PHE A C 1
ATOM 1739 O O . PHE A 1 214 ? 6.153 5.029 -2.634 1.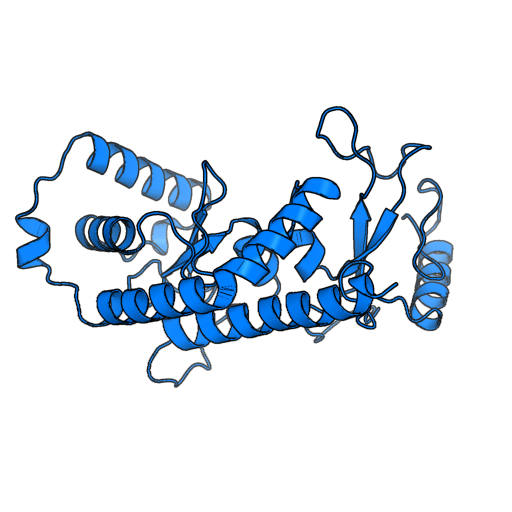00 90.50 214 PHE A O 1
ATOM 1746 N N . ALA A 1 215 ? 5.120 3.078 -3.076 1.00 90.00 215 ALA A N 1
ATOM 1747 C CA . ALA A 1 215 ? 4.734 3.410 -4.445 1.00 90.00 215 ALA A CA 1
ATOM 1748 C C . ALA A 1 215 ? 3.831 4.659 -4.500 1.00 90.00 215 ALA A C 1
ATOM 1750 O O . ALA A 1 215 ? 4.036 5.565 -5.309 1.00 90.00 215 ALA A O 1
ATOM 1751 N N . LYS A 1 216 ? 2.896 4.765 -3.551 1.00 90.44 216 LYS A N 1
ATOM 1752 C CA . LYS A 1 216 ? 2.010 5.917 -3.346 1.00 90.44 216 LYS A CA 1
ATOM 1753 C C . LYS A 1 216 ? 2.758 7.214 -3.039 1.00 90.44 216 LYS A C 1
ATOM 1755 O O . LYS A 1 216 ? 2.273 8.291 -3.383 1.00 90.44 216 LYS A O 1
ATOM 1760 N N . ARG A 1 217 ? 3.909 7.163 -2.359 1.00 85.50 217 ARG A N 1
ATOM 1761 C CA . ARG A 1 217 ? 4.625 8.366 -1.887 1.00 85.50 217 ARG A CA 1
ATOM 1762 C C . ARG A 1 217 ? 4.910 9.355 -3.016 1.00 85.50 217 ARG A C 1
ATOM 1764 O O . ARG A 1 217 ? 4.836 10.566 -2.797 1.00 85.50 217 ARG A O 1
ATOM 1771 N N . ASP A 1 218 ? 5.238 8.833 -4.189 1.00 78.44 218 ASP A N 1
ATOM 1772 C CA . ASP A 1 218 ? 5.700 9.631 -5.317 1.00 78.44 218 ASP A CA 1
ATOM 1773 C C . ASP A 1 218 ? 4.547 10.092 -6.232 1.00 78.44 218 ASP A C 1
ATOM 1775 O O . ASP A 1 218 ? 4.730 11.021 -7.024 1.00 78.44 218 ASP A O 1
ATOM 1779 N N . MET A 1 219 ? 3.337 9.541 -6.049 1.00 85.69 219 MET A N 1
ATOM 1780 C CA . MET A 1 219 ? 2.089 9.886 -6.752 1.00 85.69 219 MET A CA 1
ATOM 1781 C C . MET A 1 219 ? 1.581 11.280 -6.365 1.00 85.69 219 MET A C 1
ATOM 1783 O O . MET A 1 219 ? 1.326 11.599 -5.201 1.00 85.69 219 MET A O 1
ATOM 1787 N N . SER A 1 220 ? 1.486 12.150 -7.376 1.00 82.56 220 SER A N 1
ATOM 1788 C CA . SER A 1 220 ? 1.170 13.577 -7.252 1.00 82.56 220 SER A CA 1
ATOM 1789 C C . SER A 1 220 ? -0.167 13.853 -6.567 1.00 82.56 220 SER A C 1
ATOM 1791 O O . SER A 1 220 ? -0.262 14.742 -5.721 1.00 82.56 220 SER A O 1
ATOM 1793 N N . GLU A 1 221 ? -1.166 13.048 -6.892 1.00 84.38 221 GLU A N 1
ATOM 1794 C CA . GLU A 1 221 ? -2.532 13.080 -6.398 1.00 84.38 221 GLU A CA 1
ATOM 1795 C C . GLU A 1 221 ? -2.615 12.819 -4.889 1.00 84.38 221 GLU A C 1
ATOM 1797 O O . GLU A 1 221 ? -3.510 13.343 -4.240 1.00 84.38 221 GLU A O 1
ATOM 1802 N N . PHE A 1 222 ? -1.646 12.116 -4.293 1.00 89.06 222 PHE A N 1
ATOM 1803 C CA . PHE A 1 222 ? -1.615 11.852 -2.850 1.00 89.06 222 PHE A CA 1
ATOM 1804 C C . PHE A 1 222 ? -0.749 12.848 -2.072 1.00 89.06 222 PHE A C 1
ATOM 1806 O O . PHE A 1 222 ? -0.626 12.739 -0.849 1.00 89.06 222 PHE A O 1
ATOM 1813 N N . LYS A 1 223 ? -0.127 13.840 -2.725 1.00 87.12 223 LYS A N 1
ATOM 1814 C CA . LYS A 1 223 ? 0.743 14.805 -2.027 1.00 87.12 223 LYS A CA 1
ATOM 1815 C C . LYS A 1 223 ? -0.042 15.723 -1.096 1.00 87.12 223 LYS A C 1
ATOM 1817 O O . LYS A 1 223 ? 0.416 16.009 0.009 1.00 87.12 223 LYS A O 1
ATOM 1822 N N . THR A 1 224 ? -1.211 16.189 -1.526 1.00 85.69 224 THR A N 1
ATOM 1823 C CA . THR A 1 224 ? -1.984 17.207 -0.811 1.00 85.69 224 THR A CA 1
ATOM 1824 C C . THR A 1 224 ? -3.481 16.998 -0.972 1.00 85.69 224 THR A C 1
ATOM 1826 O O . THR A 1 224 ? -3.939 16.647 -2.053 1.00 85.69 224 THR A O 1
ATOM 1829 N N . SER A 1 225 ? -4.248 17.270 0.086 1.00 85.69 225 SER A N 1
ATOM 1830 C CA . S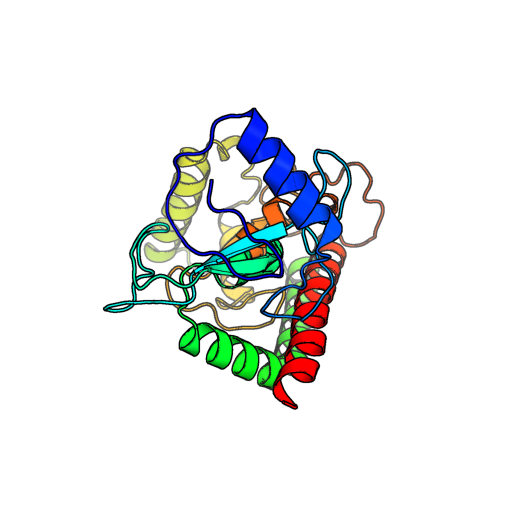ER A 1 225 ? -5.710 17.242 0.036 1.00 85.69 225 SER A CA 1
ATOM 1831 C C . SER A 1 225 ? -6.338 18.600 -0.311 1.00 85.69 225 SER A C 1
ATOM 1833 O O . SER A 1 225 ? -7.558 18.712 -0.267 1.00 85.69 225 SER A O 1
ATOM 1835 N N . ILE A 1 226 ? -5.545 19.654 -0.567 1.00 82.00 226 ILE A N 1
ATOM 1836 C CA . ILE A 1 226 ? -6.025 21.054 -0.676 1.00 82.00 226 ILE A CA 1
ATOM 1837 C C . ILE A 1 226 ? -7.085 21.240 -1.781 1.00 82.00 226 ILE A C 1
ATOM 1839 O O . ILE A 1 226 ? -7.923 22.128 -1.674 1.00 82.00 226 ILE A O 1
ATOM 1843 N N . GLY A 1 227 ? -7.087 20.390 -2.812 1.00 70.25 227 GLY A N 1
ATOM 1844 C CA . GLY A 1 227 ? -8.074 20.421 -3.899 1.00 70.25 227 GLY A CA 1
ATOM 1845 C C . GLY A 1 227 ? -9.188 19.375 -3.803 1.00 70.25 227 GLY A C 1
ATOM 1846 O O . GLY A 1 227 ? -10.020 19.307 -4.702 1.00 70.25 227 GLY A O 1
ATOM 1847 N N . PHE A 1 228 ? -9.214 18.533 -2.765 1.00 81.50 228 PHE A N 1
ATOM 1848 C CA . PHE A 1 228 ? -10.226 17.485 -2.656 1.00 81.50 228 PHE A CA 1
ATOM 1849 C C . PHE A 1 228 ? -11.542 18.053 -2.110 1.00 81.50 228 PHE A C 1
ATOM 1851 O O . PHE A 1 228 ? -11.600 18.492 -0.963 1.00 81.50 228 PHE A O 1
ATOM 1858 N N . GLN A 1 229 ? -12.597 18.001 -2.924 1.00 72.06 229 GLN A N 1
ATOM 1859 C CA . GLN A 1 229 ? -13.955 18.441 -2.568 1.00 72.06 229 GLN A CA 1
ATOM 1860 C C . GLN A 1 229 ? -14.964 17.282 -2.490 1.00 72.06 229 GLN A C 1
ATOM 1862 O O . GLN A 1 229 ? -16.163 17.515 -2.367 1.00 72.06 229 GLN A O 1
ATOM 1867 N N . GLY A 1 230 ? -14.498 16.035 -2.604 1.00 72.31 230 GLY A N 1
ATOM 1868 C CA . GLY A 1 230 ? -15.369 14.864 -2.636 1.00 72.31 230 GLY A CA 1
ATOM 1869 C C . GLY A 1 230 ? -15.969 14.504 -1.268 1.00 72.31 230 GLY A C 1
ATOM 1870 O O . GLY A 1 230 ? -15.494 14.965 -0.228 1.00 72.31 230 GLY A O 1
ATOM 1871 N N . PRO A 1 231 ? -16.996 13.637 -1.256 1.00 68.38 231 PRO A N 1
ATOM 1872 C CA . PRO A 1 231 ? -17.717 13.269 -0.038 1.00 68.38 231 PRO A CA 1
ATOM 1873 C C . PRO A 1 231 ? -16.894 12.386 0.913 1.00 68.38 231 PRO A C 1
ATOM 1875 O O . PRO A 1 231 ? -17.092 12.448 2.123 1.00 68.38 231 PRO A O 1
ATOM 1878 N N . CYS A 1 232 ? -15.947 11.590 0.397 1.00 81.31 232 CYS A N 1
ATOM 1879 C CA . CYS A 1 232 ? -15.100 10.712 1.206 1.00 81.31 232 CYS A CA 1
ATOM 1880 C C . CYS A 1 232 ? -13.660 10.647 0.667 1.00 81.31 232 CYS A C 1
ATOM 1882 O O . CYS A 1 232 ? -13.393 10.040 -0.370 1.00 81.31 232 CYS A O 1
ATOM 1884 N N . LYS A 1 233 ? -12.714 11.272 1.388 1.00 84.31 233 LYS A N 1
ATOM 1885 C CA . LYS A 1 233 ? -11.271 11.257 1.061 1.00 84.31 233 LYS A CA 1
ATOM 1886 C C . LYS A 1 233 ? -10.698 9.846 1.022 1.00 84.31 233 LYS A C 1
ATOM 1888 O O . LYS A 1 233 ? -9.868 9.550 0.168 1.00 84.31 233 LYS A O 1
ATOM 1893 N N . LEU A 1 234 ? -11.119 9.023 1.982 1.00 88.50 234 LEU A N 1
ATOM 1894 C CA . LEU A 1 234 ? -10.659 7.652 2.150 1.00 88.50 234 LEU A CA 1
ATOM 1895 C C . LEU A 1 234 ? -10.937 6.836 0.887 1.00 88.50 234 LEU A C 1
ATOM 1897 O O . LEU A 1 234 ? -10.005 6.330 0.268 1.00 88.50 234 LEU A O 1
ATOM 1901 N N . GLN A 1 235 ? -12.208 6.811 0.487 1.00 89.56 235 GLN A N 1
ATOM 1902 C CA . GLN A 1 235 ? -12.698 6.072 -0.667 1.00 89.56 235 GLN A CA 1
ATOM 1903 C C . GLN A 1 235 ? -12.016 6.530 -1.956 1.00 89.56 235 GLN A C 1
ATOM 1905 O O . GLN A 1 235 ? -11.433 5.706 -2.649 1.00 89.56 235 GLN A O 1
ATOM 1910 N N . PHE A 1 236 ? -11.969 7.843 -2.214 1.00 87.88 236 PHE A N 1
ATOM 1911 C CA . PHE A 1 236 ? -11.263 8.375 -3.383 1.00 87.88 236 PHE A CA 1
ATOM 1912 C C . PHE A 1 236 ? -9.800 7.920 -3.427 1.00 87.88 236 PHE A C 1
ATOM 1914 O O . PHE A 1 236 ? -9.289 7.511 -4.466 1.00 87.88 236 PHE A O 1
ATOM 1921 N N . GLY A 1 237 ? -9.105 7.988 -2.291 1.00 90.00 237 GLY A N 1
ATOM 1922 C CA . GLY A 1 237 ? -7.715 7.566 -2.214 1.00 90.00 237 GLY A CA 1
ATOM 1923 C C . GLY A 1 237 ? -7.516 6.086 -2.505 1.00 90.00 237 GLY A C 1
ATOM 1924 O O . GLY A 1 237 ? -6.591 5.712 -3.223 1.00 90.00 237 GLY A O 1
ATOM 1925 N N . VAL A 1 238 ? -8.382 5.257 -1.931 1.00 94.00 238 VAL A N 1
ATOM 1926 C CA . VAL A 1 238 ? -8.367 3.808 -2.113 1.00 94.00 238 VAL A CA 1
ATOM 1927 C C . VAL A 1 238 ? -8.690 3.435 -3.557 1.00 94.00 238 VAL A C 1
ATOM 1929 O O . VAL A 1 238 ? -7.933 2.669 -4.146 1.00 94.00 238 VAL A O 1
ATOM 1932 N N . GLU A 1 239 ? -9.722 4.024 -4.160 1.00 93.06 239 GLU A N 1
ATOM 1933 C CA . GLU A 1 239 ? -10.092 3.813 -5.566 1.00 93.06 239 GLU A CA 1
ATOM 1934 C C . GLU A 1 239 ? -8.924 4.136 -6.502 1.00 93.06 239 GLU A C 1
ATOM 1936 O O . GLU A 1 239 ? -8.569 3.320 -7.347 1.00 93.06 239 GLU A O 1
ATOM 1941 N N . ARG A 1 240 ? -8.231 5.259 -6.286 1.00 91.50 240 ARG A N 1
ATOM 1942 C CA . ARG A 1 240 ? -7.060 5.628 -7.098 1.00 91.50 240 ARG A CA 1
ATOM 1943 C C . ARG A 1 240 ? -5.887 4.661 -6.962 1.00 91.50 240 ARG A C 1
ATOM 1945 O O . ARG A 1 240 ? -5.178 4.408 -7.933 1.00 91.50 240 ARG A O 1
ATOM 1952 N N . LEU A 1 241 ? -5.659 4.120 -5.767 1.00 93.75 241 LEU A N 1
ATOM 1953 C CA . LEU A 1 241 ? -4.639 3.087 -5.575 1.00 93.75 241 LEU A CA 1
ATOM 1954 C C . LEU A 1 241 ? -5.063 1.764 -6.217 1.00 93.75 241 LEU A C 1
ATOM 1956 O O . LEU A 1 241 ? -4.222 1.085 -6.801 1.00 93.75 241 LEU A O 1
ATOM 1960 N N . ARG A 1 242 ? -6.352 1.414 -6.143 1.00 95.50 242 ARG A N 1
ATOM 1961 C CA . ARG A 1 242 ? -6.905 0.227 -6.800 1.00 95.50 242 ARG A CA 1
ATOM 1962 C C . ARG A 1 242 ? -6.781 0.318 -8.310 1.00 95.50 242 ARG A C 1
ATOM 1964 O O . ARG A 1 242 ? -6.338 -0.657 -8.894 1.00 95.50 242 ARG A O 1
ATOM 1971 N N . GLU A 1 243 ? -7.085 1.465 -8.918 1.00 93.62 243 GLU A N 1
ATOM 1972 C CA . GLU A 1 243 ? -6.867 1.714 -10.351 1.00 93.62 243 GLU A CA 1
ATOM 1973 C C . GLU A 1 243 ? -5.413 1.408 -10.739 1.00 93.62 243 GLU A C 1
ATOM 1975 O O . GLU A 1 243 ? -5.172 0.606 -11.634 1.00 93.62 243 GLU A O 1
ATOM 1980 N N . ALA A 1 244 ? -4.435 1.946 -10.002 1.00 91.25 244 ALA A N 1
ATOM 1981 C CA . ALA A 1 244 ? -3.018 1.715 -10.295 1.00 91.25 244 ALA A CA 1
ATOM 1982 C C . ALA A 1 244 ? -2.592 0.240 -10.143 1.00 91.25 244 ALA A C 1
ATOM 1984 O O . ALA A 1 244 ? -1.792 -0.267 -10.931 1.00 91.25 244 ALA A O 1
ATOM 1985 N N . VAL A 1 245 ? -3.109 -0.462 -9.130 1.00 94.00 245 VAL A N 1
ATOM 1986 C CA . VAL A 1 245 ? -2.826 -1.895 -8.937 1.00 94.00 245 VAL A CA 1
ATOM 1987 C C . VAL A 1 245 ? -3.543 -2.745 -9.988 1.00 94.00 245 VAL A C 1
ATOM 1989 O O . VAL A 1 245 ? -2.972 -3.714 -10.487 1.00 94.00 245 VAL A O 1
ATOM 1992 N N . 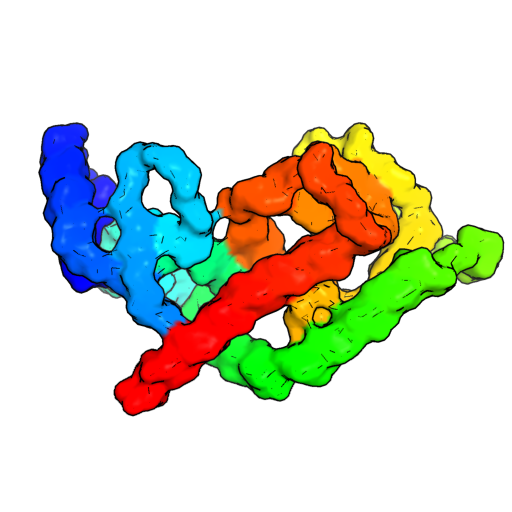LYS A 1 246 ? -4.768 -2.376 -10.362 1.00 93.25 246 LYS A N 1
ATOM 1993 C CA . LYS A 1 246 ? -5.561 -3.065 -11.377 1.00 93.25 246 LYS A CA 1
ATOM 1994 C C . LYS A 1 246 ? -4.934 -2.924 -12.759 1.00 93.25 246 LYS A C 1
ATOM 1996 O O . LYS A 1 246 ? -4.794 -3.930 -13.448 1.00 93.25 246 LYS A O 1
ATOM 2001 N N . ASP A 1 247 ? -4.448 -1.729 -13.093 1.00 90.19 247 ASP A N 1
ATOM 2002 C CA . ASP A 1 247 ? -3.647 -1.487 -14.291 1.00 90.19 247 ASP A CA 1
ATOM 2003 C C . ASP A 1 247 ? -2.446 -2.441 -14.331 1.00 90.19 247 ASP A C 1
ATOM 2005 O O . ASP A 1 247 ? -2.250 -3.136 -15.325 1.00 90.19 247 ASP A O 1
ATOM 2009 N N . LEU A 1 248 ? -1.674 -2.553 -13.243 1.00 90.25 248 LEU A N 1
ATOM 2010 C CA . LEU A 1 248 ? -0.563 -3.508 -13.164 1.00 90.25 248 LEU A CA 1
ATOM 2011 C C . LEU A 1 248 ? -1.025 -4.955 -13.406 1.00 90.25 248 LEU A C 1
ATOM 2013 O O . LEU A 1 248 ? -0.408 -5.668 -14.199 1.00 90.25 248 LEU A O 1
ATOM 2017 N N . LEU A 1 249 ? -2.098 -5.399 -12.747 1.00 91.31 249 LEU A N 1
ATOM 2018 C CA . LEU A 1 249 ? -2.615 -6.762 -12.900 1.00 91.31 249 LEU A CA 1
ATOM 2019 C C . LEU A 1 249 ? -3.020 -7.054 -14.348 1.00 91.31 249 LEU A C 1
ATOM 2021 O O . LEU A 1 249 ? -2.560 -8.045 -14.921 1.00 91.31 249 LEU A O 1
ATOM 2025 N N . ASP A 1 250 ? -3.819 -6.181 -14.953 1.00 90.00 250 ASP A N 1
ATOM 2026 C CA . ASP A 1 250 ? -4.355 -6.379 -16.299 1.00 90.00 250 ASP A CA 1
ATOM 2027 C C . ASP A 1 250 ? -3.241 -6.377 -17.358 1.00 90.00 250 ASP A C 1
ATOM 2029 O O . ASP A 1 250 ? -3.232 -7.220 -18.259 1.00 90.00 250 ASP A O 1
ATOM 2033 N N . HIS A 1 251 ? -2.232 -5.521 -17.198 1.00 84.94 251 HIS A N 1
ATOM 2034 C CA . HIS A 1 251 ? -1.064 -5.521 -18.072 1.00 84.94 251 HIS A CA 1
ATOM 2035 C C . HIS A 1 251 ? -0.161 -6.745 -17.848 1.00 84.94 251 HIS A C 1
ATOM 2037 O O . HIS A 1 251 ? 0.293 -7.360 -18.814 1.00 84.94 251 HIS A O 1
ATOM 2043 N N . SER A 1 252 ? 0.058 -7.166 -16.599 1.00 83.19 252 SER A N 1
ATOM 2044 C CA . SER A 1 252 ? 0.884 -8.346 -16.302 1.00 83.19 252 SER A CA 1
ATOM 2045 C C . SER A 1 252 ? 0.288 -9.641 -16.871 1.00 83.19 252 SER A C 1
ATOM 2047 O O . SER A 1 252 ? 1.027 -10.501 -17.348 1.00 83.19 252 SER A O 1
ATOM 2049 N N . ARG A 1 253 ? -1.048 -9.762 -16.909 1.00 79.81 253 ARG A N 1
ATOM 2050 C CA . ARG A 1 253 ? -1.756 -10.876 -17.564 1.00 79.81 253 ARG A CA 1
ATOM 2051 C C . ARG A 1 253 ? -1.432 -10.967 -19.050 1.00 79.81 253 ARG A C 1
ATOM 2053 O O . ARG A 1 253 ? -1.189 -12.060 -19.551 1.00 79.81 253 ARG A O 1
ATOM 2060 N N . SER A 1 254 ? -1.397 -9.825 -19.737 1.00 67.06 254 SER A N 1
ATOM 2061 C CA . SER A 1 254 ? -1.123 -9.770 -21.178 1.00 67.06 254 SER A CA 1
ATOM 2062 C C . SER A 1 254 ? 0.276 -10.284 -21.545 1.00 67.06 254 SER A C 1
ATOM 2064 O O . SER A 1 254 ? 0.469 -10.816 -22.636 1.00 67.06 254 SER A O 1
ATOM 2066 N N . LEU A 1 255 ? 1.230 -10.193 -20.611 1.00 64.88 255 LEU A N 1
ATOM 2067 C CA . LEU A 1 255 ? 2.594 -10.693 -20.782 1.00 64.88 255 LEU A CA 1
ATOM 2068 C C . LEU A 1 255 ? 2.736 -12.194 -20.500 1.00 64.88 255 LEU A C 1
ATOM 2070 O O . LEU A 1 255 ? 3.592 -12.828 -21.103 1.00 64.88 255 LEU A O 1
ATOM 2074 N N . ARG A 1 256 ? 1.901 -12.782 -19.630 1.00 60.97 256 ARG A N 1
ATOM 2075 C CA . ARG A 1 256 ? 1.940 -14.227 -19.301 1.00 60.97 256 ARG A CA 1
ATOM 2076 C C . ARG A 1 256 ? 1.398 -15.135 -20.413 1.00 60.97 256 ARG A C 1
ATOM 2078 O O . ARG A 1 256 ? 1.415 -16.352 -20.262 1.00 60.97 256 ARG A O 1
ATOM 2085 N N . LEU A 1 257 ? 0.890 -14.557 -21.501 1.00 40.59 257 LEU A N 1
ATOM 2086 C CA . LEU A 1 257 ? 0.431 -15.284 -22.688 1.00 40.59 257 LEU A CA 1
ATOM 2087 C C . LEU A 1 257 ? 1.568 -15.591 -23.687 1.00 40.59 257 LEU A C 1
ATOM 2089 O O . LEU A 1 257 ? 1.276 -16.050 -24.792 1.00 40.59 257 LEU A O 1
ATOM 2093 N N . TRP A 1 258 ? 2.832 -15.362 -23.304 1.00 34.12 258 TRP A N 1
ATOM 2094 C CA . TRP A 1 258 ? 4.035 -15.615 -24.105 1.00 34.12 258 TRP A CA 1
ATOM 2095 C C . TRP A 1 258 ? 4.998 -16.580 -23.416 1.00 34.12 258 TRP A C 1
ATOM 2097 O O . TRP A 1 258 ? 5.239 -16.408 -22.199 1.00 34.12 258 TRP A O 1
#